Protein AF-A0A3B3ZER6-F1 (afdb_monomer_lite)

Structure (mmCIF, N/CA/C/O backbone):
data_AF-A0A3B3ZER6-F1
#
_entry.id   AF-A0A3B3ZER6-F1
#
loop_
_atom_site.group_PDB
_atom_site.id
_atom_site.type_symbol
_atom_site.label_atom_id
_atom_site.label_alt_id
_atom_site.label_comp_id
_atom_site.label_asym_id
_atom_site.label_entity_id
_atom_site.label_seq_id
_atom_site.pdbx_PDB_ins_code
_atom_site.Cartn_x
_atom_site.Cartn_y
_atom_site.Cartn_z
_atom_site.occupancy
_atom_site.B_iso_or_equiv
_atom_site.auth_seq_id
_atom_site.auth_comp_id
_atom_site.auth_asym_id
_atom_site.auth_atom_id
_atom_site.pdbx_PDB_model_num
ATOM 1 N N . GLN A 1 1 ? 27.407 12.915 -91.727 1.00 39.53 1 GLN A N 1
ATOM 2 C CA . GLN A 1 1 ? 28.425 13.480 -92.640 1.00 39.53 1 GLN A CA 1
ATOM 3 C C . GLN A 1 1 ? 29.140 14.623 -91.930 1.00 39.53 1 GLN A C 1
ATOM 5 O O . GLN A 1 1 ? 28.458 15.569 -91.560 1.00 39.53 1 GLN A O 1
ATOM 10 N N . PRO A 1 2 ? 30.466 14.569 -91.744 1.00 42.47 2 PRO A N 1
ATOM 11 C CA . PRO A 1 2 ? 31.312 15.754 -91.638 1.00 42.47 2 PRO A CA 1
ATOM 12 C C . PRO A 1 2 ? 31.935 16.088 -93.016 1.00 42.47 2 PRO A C 1
ATOM 14 O O . PRO A 1 2 ? 31.988 15.215 -93.889 1.00 42.47 2 PRO A O 1
ATOM 17 N N . PRO A 1 3 ? 32.353 17.342 -93.269 1.00 43.47 3 PRO A N 1
ATOM 18 C CA . PRO A 1 3 ? 32.545 17.857 -94.623 1.00 43.47 3 PRO A CA 1
ATOM 19 C C . PRO A 1 3 ? 33.842 17.370 -95.289 1.00 43.47 3 PRO A C 1
ATOM 21 O O . PRO A 1 3 ? 34.901 17.286 -94.668 1.00 43.47 3 PRO A O 1
ATOM 24 N N . LYS A 1 4 ? 33.746 17.109 -96.601 1.00 49.53 4 LYS A N 1
ATOM 25 C CA . LYS A 1 4 ? 34.863 16.842 -97.520 1.00 49.53 4 LYS A CA 1
ATOM 26 C C . LYS A 1 4 ? 35.770 18.077 -97.613 1.00 49.53 4 LYS A C 1
ATOM 28 O O . LYS A 1 4 ? 35.320 19.130 -98.060 1.00 49.53 4 LYS A O 1
ATOM 33 N N . LYS A 1 5 ? 37.052 17.948 -97.255 1.00 43.97 5 LYS A N 1
ATOM 34 C CA . LYS A 1 5 ? 38.079 18.956 -97.570 1.00 43.97 5 LYS A CA 1
ATOM 35 C C . LYS A 1 5 ? 38.690 18.657 -98.937 1.00 43.97 5 LYS A C 1
ATOM 37 O O . LYS A 1 5 ? 39.229 17.577 -99.160 1.00 43.97 5 LYS A O 1
ATOM 42 N N . GLY A 1 6 ? 38.547 19.625 -99.840 1.00 41.62 6 GLY A N 1
ATOM 43 C CA . GLY A 1 6 ? 39.027 19.582 -101.214 1.00 41.62 6 GLY A CA 1
ATOM 44 C C . GLY A 1 6 ? 40.544 19.453 -101.328 1.00 41.62 6 GLY A C 1
ATOM 45 O O . GLY A 1 6 ? 41.311 19.961 -100.509 1.00 41.62 6 GLY A O 1
ATOM 46 N N . SER A 1 7 ? 40.958 18.772 -102.391 1.00 46.59 7 SER A N 1
ATOM 47 C CA . SER A 1 7 ? 42.336 18.659 -102.842 1.00 46.59 7 SER A CA 1
ATOM 48 C C . SER A 1 7 ? 42.832 20.002 -103.380 1.00 46.59 7 SER A C 1
ATOM 50 O O . SER A 1 7 ? 42.561 20.370 -104.521 1.00 46.59 7 SER A O 1
ATOM 52 N N . SER A 1 8 ? 43.600 20.723 -102.574 1.00 43.22 8 SER A N 1
ATOM 53 C CA . SER A 1 8 ? 44.428 21.836 -103.037 1.00 43.22 8 SER A CA 1
ATOM 54 C C . SER A 1 8 ? 45.891 21.386 -103.062 1.00 43.22 8 SER A C 1
ATOM 56 O O . SER A 1 8 ? 46.530 21.309 -102.011 1.00 43.22 8 SER A O 1
ATOM 58 N N . LYS A 1 9 ? 46.414 21.079 -104.260 1.00 50.94 9 LYS A N 1
ATOM 59 C CA . LYS A 1 9 ? 47.858 20.974 -104.530 1.00 50.94 9 LYS A CA 1
ATOM 60 C C . LYS A 1 9 ? 48.497 22.324 -104.186 1.00 50.94 9 LYS A C 1
ATOM 62 O O . LYS A 1 9 ? 48.235 23.313 -104.865 1.00 50.94 9 LYS A O 1
ATOM 67 N N . LYS A 1 10 ? 49.297 22.371 -103.119 1.00 43.44 10 LYS A N 1
ATOM 68 C CA . LYS A 1 10 ? 50.190 23.500 -102.821 1.00 43.44 10 LYS A CA 1
ATOM 69 C C . LYS A 1 10 ? 51.561 23.241 -103.462 1.00 43.44 10 LYS A C 1
ATOM 71 O O . LYS A 1 10 ? 51.980 22.085 -103.488 1.00 43.44 10 LYS A O 1
ATOM 76 N N . PRO A 1 11 ? 52.230 24.287 -103.980 1.00 43.94 11 PRO A N 1
ATOM 77 C CA . PRO A 1 11 ? 53.526 24.174 -104.638 1.00 43.94 11 PRO A CA 1
ATOM 78 C C . PRO A 1 11 ? 54.578 23.676 -103.646 1.00 43.94 11 PRO A C 1
ATOM 80 O O . PRO A 1 11 ? 54.491 23.960 -102.448 1.00 43.94 11 PRO A O 1
ATOM 83 N N . GLU A 1 12 ? 55.552 22.927 -104.154 1.00 47.47 12 GLU A N 1
ATOM 84 C CA . GLU A 1 12 ? 56.709 22.436 -103.414 1.00 47.47 12 GLU A CA 1
ATOM 85 C C . GLU A 1 12 ? 57.483 23.636 -102.848 1.00 47.47 12 GLU A C 1
ATOM 87 O O . GLU A 1 12 ? 58.257 24.299 -103.534 1.00 47.47 12 GLU A O 1
ATOM 92 N N . LYS A 1 13 ? 57.194 23.990 -101.590 1.00 49.94 13 LYS A N 1
ATOM 93 C CA . LYS A 1 13 ? 57.990 24.961 -100.845 1.00 49.94 13 LYS A CA 1
ATOM 94 C C . LYS A 1 13 ? 59.350 24.319 -100.621 1.00 49.94 13 LYS A C 1
ATOM 96 O O . LYS A 1 13 ? 59.435 23.334 -99.888 1.00 49.94 13 LYS A O 1
ATOM 101 N N . SER A 1 14 ? 60.382 24.894 -101.236 1.00 49.09 14 SER A N 1
ATOM 102 C CA . SER A 1 14 ? 61.787 24.643 -100.922 1.00 49.09 14 SER A CA 1
ATOM 103 C C . SER A 1 14 ? 61.942 24.537 -99.405 1.00 49.09 14 SER A C 1
ATOM 105 O O . SER A 1 14 ? 61.705 25.513 -98.685 1.00 49.09 14 SER A O 1
ATOM 107 N N . ARG A 1 15 ? 62.247 23.332 -98.914 1.00 50.97 15 ARG A N 1
ATOM 108 C CA . ARG A 1 15 ? 62.515 23.081 -97.496 1.00 50.97 15 ARG A CA 1
ATOM 109 C C . ARG A 1 15 ? 63.611 24.056 -97.070 1.00 50.97 15 ARG A C 1
ATOM 111 O O . ARG A 1 15 ? 64.713 23.997 -97.606 1.00 50.97 15 ARG A O 1
ATOM 118 N N . THR A 1 16 ? 63.307 24.950 -96.134 1.00 53.94 16 THR A N 1
ATOM 119 C CA . THR A 1 16 ? 64.342 25.705 -95.424 1.00 53.94 16 THR A CA 1
ATOM 120 C C . THR A 1 16 ? 65.352 24.699 -94.865 1.00 53.94 16 THR A C 1
ATOM 122 O O . THR A 1 16 ? 64.907 23.683 -94.312 1.00 53.94 16 THR A O 1
ATOM 125 N N . PRO A 1 17 ? 66.669 24.921 -95.028 1.00 56.75 17 PRO A N 1
ATOM 126 C CA . PRO A 1 17 ? 67.677 24.006 -94.511 1.00 56.75 17 PRO A CA 1
ATOM 127 C C . PRO A 1 17 ? 67.419 23.759 -93.026 1.00 56.75 17 PRO A C 1
ATOM 129 O O . PRO A 1 17 ? 67.220 24.701 -92.261 1.00 56.75 17 PRO A O 1
ATOM 132 N N . ILE A 1 18 ? 67.349 22.489 -92.626 1.00 65.38 18 ILE A N 1
ATOM 133 C CA . ILE A 1 18 ? 67.246 22.129 -91.211 1.00 65.38 18 ILE A CA 1
ATOM 134 C C . ILE A 1 18 ? 68.609 22.462 -90.608 1.00 65.38 18 ILE A C 1
ATOM 136 O O . ILE A 1 18 ? 69.567 21.733 -90.864 1.00 65.38 18 ILE A O 1
ATOM 140 N N . LEU A 1 19 ? 68.691 23.581 -89.886 1.00 60.81 19 LEU A N 1
ATOM 141 C CA . LEU A 1 19 ? 69.871 23.940 -89.110 1.00 60.81 19 LEU A CA 1
ATOM 142 C C . LEU A 1 19 ? 69.979 22.995 -87.916 1.00 60.81 19 LEU A C 1
ATOM 144 O O . LEU A 1 19 ? 69.016 22.812 -87.170 1.00 60.81 19 LEU A O 1
ATOM 148 N N . ILE A 1 20 ? 71.160 22.420 -87.746 1.00 62.19 20 ILE A N 1
ATOM 149 C CA . ILE A 1 20 ? 71.527 21.572 -86.617 1.00 62.19 20 ILE A CA 1
ATOM 150 C C . ILE A 1 20 ? 72.662 22.305 -85.897 1.00 62.19 20 ILE A C 1
ATOM 152 O O . ILE A 1 20 ? 73.698 22.552 -86.507 1.00 62.19 20 ILE A O 1
ATOM 156 N N . ASP A 1 21 ? 72.438 22.737 -84.650 1.00 63.06 21 ASP A N 1
ATOM 157 C CA . ASP A 1 21 ? 73.388 23.550 -83.860 1.00 63.06 21 ASP A CA 1
ATOM 158 C C . ASP A 1 21 ? 73.970 24.774 -84.616 1.00 63.06 21 ASP A C 1
ATOM 160 O O . ASP A 1 21 ? 75.105 25.183 -84.393 1.00 63.06 21 ASP A O 1
ATOM 164 N N . GLY A 1 22 ? 73.197 25.393 -85.519 1.00 66.19 22 GLY A N 1
ATOM 165 C CA . GLY A 1 22 ? 73.624 26.596 -86.249 1.00 66.19 22 GLY A CA 1
ATOM 166 C C . GLY A 1 22 ? 74.278 26.360 -87.619 1.00 66.19 22 GLY A C 1
ATOM 167 O O . GLY A 1 22 ? 74.470 27.333 -88.344 1.00 66.19 22 GLY A O 1
ATOM 168 N N . LEU A 1 23 ? 74.567 25.108 -88.001 1.00 63.94 23 LEU A N 1
ATOM 169 C CA . LEU A 1 23 ? 75.200 24.737 -89.278 1.00 63.94 23 LEU A CA 1
ATOM 170 C C . LEU A 1 23 ? 74.235 24.001 -90.216 1.00 63.94 23 LEU A C 1
ATOM 172 O O . LEU A 1 23 ? 73.276 23.347 -89.781 1.00 63.94 23 LEU A O 1
ATOM 176 N N . THR A 1 24 ? 74.483 24.102 -91.525 1.00 64.50 24 THR A N 1
ATOM 177 C CA . THR A 1 24 ? 73.763 23.311 -92.532 1.00 64.50 24 THR A CA 1
ATOM 178 C C . THR A 1 24 ? 74.318 21.884 -92.608 1.00 64.50 24 THR A C 1
ATOM 180 O O . THR A 1 24 ? 75.453 21.608 -92.225 1.00 64.50 24 THR A O 1
ATOM 183 N N . LYS A 1 25 ? 73.510 20.936 -93.103 1.00 62.56 25 LYS A N 1
ATOM 184 C CA . LYS A 1 25 ? 73.888 19.509 -93.183 1.00 62.56 25 LYS A CA 1
ATOM 185 C C . LYS A 1 25 ? 75.144 19.242 -94.017 1.00 62.56 25 LYS A C 1
ATOM 187 O O . LYS A 1 25 ? 75.789 18.227 -93.791 1.00 62.56 25 LYS A O 1
ATOM 192 N N . ASP A 1 26 ? 75.457 20.141 -94.945 1.00 62.78 26 ASP A N 1
ATOM 193 C CA . ASP A 1 26 ? 76.593 20.026 -95.859 1.00 62.78 26 ASP A CA 1
ATOM 194 C C . ASP A 1 26 ? 77.885 20.642 -95.274 1.00 62.78 26 ASP A C 1
ATOM 196 O O . ASP A 1 26 ? 78.968 20.399 -95.799 1.00 62.78 26 ASP A O 1
ATOM 200 N N . GLU A 1 27 ? 77.790 21.410 -94.176 1.00 65.75 27 GLU A N 1
ATOM 201 C CA . GLU A 1 27 ? 78.923 22.073 -93.501 1.00 65.75 27 GLU A CA 1
ATOM 202 C C . GLU A 1 27 ? 79.478 21.276 -92.311 1.00 65.75 27 GLU A C 1
ATOM 204 O O . GLU A 1 27 ? 80.607 21.515 -91.881 1.00 65.75 27 GLU A O 1
ATOM 209 N N . MET A 1 28 ? 78.707 20.331 -91.763 1.00 64.94 28 MET A N 1
ATOM 210 C CA . MET A 1 28 ? 79.161 19.491 -90.654 1.00 64.94 28 MET A CA 1
ATOM 211 C C . MET A 1 28 ? 79.983 18.297 -91.144 1.00 64.94 28 MET A C 1
ATOM 213 O O . MET A 1 28 ? 79.598 17.586 -92.073 1.00 64.94 28 MET A O 1
ATOM 217 N N . SER A 1 29 ? 81.097 18.029 -90.458 1.00 78.62 29 SER A N 1
ATOM 218 C CA . SER A 1 29 ? 81.872 16.797 -90.633 1.00 78.62 29 SER A CA 1
ATOM 219 C C . SER A 1 29 ? 81.008 15.564 -90.327 1.00 78.62 29 SER A C 1
ATOM 221 O O . SER A 1 29 ? 80.098 15.609 -89.495 1.00 78.62 29 SER A O 1
ATOM 223 N N . LYS A 1 30 ? 81.322 14.431 -90.969 1.00 81.12 30 LYS A N 1
ATOM 224 C CA . LYS A 1 30 ? 80.676 13.134 -90.711 1.00 81.12 30 LYS A CA 1
ATOM 225 C C . LYS A 1 30 ? 80.658 12.782 -89.215 1.00 81.12 30 LYS A C 1
ATOM 227 O O . LYS A 1 30 ? 79.635 12.323 -88.724 1.00 81.12 30 LYS A O 1
ATOM 232 N N . GLU A 1 31 ? 81.751 13.050 -88.507 1.00 82.62 31 GLU A N 1
ATOM 233 C CA . GLU A 1 31 ? 81.893 12.789 -87.068 1.00 82.62 31 GLU A CA 1
ATOM 234 C C . GLU A 1 31 ? 80.971 13.698 -86.235 1.00 82.62 31 GLU A C 1
ATOM 236 O O . GLU A 1 31 ? 80.260 13.229 -85.354 1.00 82.62 31 GLU A O 1
ATOM 241 N N . GLN A 1 32 ? 80.859 14.982 -86.597 1.00 83.25 32 GLN A N 1
ATOM 242 C CA . GLN A 1 32 ? 79.953 15.929 -85.927 1.00 83.25 32 GLN A CA 1
ATOM 243 C C . GLN A 1 32 ? 78.473 15.570 -86.136 1.00 83.25 32 GLN A C 1
ATOM 245 O O . GLN A 1 32 ? 77.647 15.741 -85.235 1.00 83.25 32 GLN A O 1
ATOM 250 N N . LEU A 1 33 ? 78.129 15.060 -87.323 1.00 82.75 33 LEU A N 1
ATOM 251 C CA . LEU A 1 33 ? 76.797 14.531 -87.620 1.00 82.75 33 LEU A CA 1
ATOM 252 C C . LEU A 1 33 ? 76.500 13.260 -86.814 1.00 82.75 33 LEU A C 1
ATOM 254 O O . LEU A 1 33 ? 75.391 13.124 -86.299 1.00 82.75 33 LEU A O 1
ATOM 258 N N . GLU A 1 34 ? 77.466 12.346 -86.694 1.00 85.81 34 GLU A N 1
ATOM 259 C CA . GLU A 1 34 ? 77.348 11.125 -85.887 1.00 85.81 34 GLU A CA 1
ATOM 260 C C . GLU A 1 34 ? 77.148 11.451 -84.399 1.00 85.81 34 GLU A C 1
ATOM 262 O O . GLU A 1 34 ? 76.209 10.932 -83.791 1.00 85.81 34 GLU A O 1
ATOM 267 N N . ASP A 1 35 ? 77.915 12.394 -83.847 1.00 86.94 35 ASP A N 1
ATOM 268 C CA . ASP A 1 35 ? 77.764 12.870 -82.467 1.00 86.94 35 ASP A CA 1
ATOM 269 C C . ASP A 1 35 ? 76.413 13.548 -82.220 1.00 86.94 35 ASP A C 1
ATOM 271 O O . ASP A 1 35 ? 75.782 13.353 -81.178 1.00 86.94 35 ASP A O 1
ATOM 275 N N . HIS A 1 36 ? 75.921 14.347 -83.170 1.00 85.75 36 HIS A N 1
ATOM 276 C CA . HIS A 1 36 ? 74.595 14.952 -83.051 1.00 85.75 36 HIS A CA 1
ATOM 277 C C . HIS A 1 36 ? 73.478 13.898 -83.111 1.00 85.75 36 HIS A C 1
ATOM 279 O O . HIS A 1 36 ? 72.523 13.961 -82.335 1.00 85.75 36 HIS A O 1
ATOM 285 N N . ILE A 1 37 ? 73.604 12.896 -83.989 1.00 87.62 37 ILE A N 1
ATOM 286 C CA . ILE A 1 37 ? 72.678 11.757 -84.040 1.00 87.62 37 ILE A CA 1
ATOM 287 C C . ILE A 1 37 ? 72.703 10.990 -82.715 1.00 87.62 37 ILE A C 1
ATOM 289 O O . ILE A 1 37 ? 71.643 10.593 -82.230 1.00 87.62 37 ILE A O 1
ATOM 293 N N . MET A 1 38 ? 73.883 10.794 -82.126 1.00 90.94 38 MET A N 1
ATOM 294 C CA . MET A 1 38 ? 74.037 10.143 -80.828 1.00 90.94 38 MET A CA 1
ATOM 295 C C . MET A 1 38 ? 73.346 10.947 -79.717 1.00 90.94 38 MET A C 1
ATOM 297 O O . MET A 1 38 ? 72.472 10.398 -79.050 1.00 90.94 38 MET A O 1
ATOM 301 N N . ARG A 1 39 ? 73.608 12.259 -79.606 1.00 90.12 39 ARG A N 1
ATOM 302 C CA . ARG A 1 39 ? 72.932 13.152 -78.641 1.00 90.12 39 ARG A CA 1
ATOM 303 C C . ARG A 1 39 ? 71.408 13.119 -78.772 1.00 90.12 39 ARG A C 1
ATOM 305 O O . ARG A 1 39 ? 70.711 13.023 -77.769 1.00 90.12 39 ARG A O 1
ATOM 312 N N . LEU A 1 40 ? 70.876 13.165 -79.997 1.00 90.75 40 LEU A N 1
ATOM 313 C CA . LEU A 1 40 ? 69.427 13.101 -80.229 1.00 90.75 40 LEU A CA 1
ATOM 314 C C . LEU A 1 40 ? 68.815 11.751 -79.841 1.00 90.75 40 LEU A C 1
ATOM 316 O O . LEU A 1 40 ? 67.665 11.710 -79.409 1.00 90.75 40 LEU A O 1
ATOM 320 N N . ARG A 1 41 ? 69.546 10.646 -80.022 1.00 93.81 41 ARG A N 1
ATOM 321 C CA . ARG A 1 41 ? 69.085 9.316 -79.596 1.00 93.81 41 ARG A CA 1
ATOM 322 C C . ARG A 1 41 ? 69.048 9.213 -78.080 1.00 93.81 41 ARG A C 1
ATOM 324 O O . ARG A 1 41 ? 68.037 8.778 -77.548 1.00 93.81 41 ARG A O 1
ATOM 331 N N . GLU A 1 42 ? 70.106 9.666 -77.415 1.00 94.00 42 GLU A N 1
ATOM 332 C CA . GLU A 1 42 ? 70.153 9.720 -75.955 1.00 94.00 42 GLU A CA 1
ATOM 333 C C . GLU A 1 42 ? 69.035 10.595 -75.386 1.00 94.00 42 GLU A C 1
ATOM 335 O O . GLU A 1 42 ? 68.378 10.194 -74.433 1.00 94.00 42 GLU A O 1
ATOM 340 N N . GLU A 1 43 ? 68.773 11.760 -75.986 1.00 93.25 43 GLU A N 1
ATOM 341 C CA . GLU A 1 43 ? 67.677 12.633 -75.560 1.00 93.25 43 GLU A CA 1
ATOM 342 C C . GLU A 1 43 ? 66.309 11.980 -75.786 1.00 93.25 43 GLU A C 1
ATOM 344 O O . GLU A 1 43 ? 65.445 12.022 -74.918 1.00 93.25 43 GLU A O 1
ATOM 349 N N . LEU A 1 44 ? 66.114 11.313 -76.928 1.00 95.00 44 LEU A N 1
ATOM 350 C CA . LEU A 1 44 ? 64.881 10.578 -77.201 1.00 95.00 44 LEU A CA 1
ATOM 351 C C . LEU A 1 44 ? 64.654 9.443 -76.194 1.00 95.00 44 LEU A C 1
ATOM 353 O O . LEU A 1 44 ? 63.512 9.205 -75.800 1.00 95.00 44 LEU A O 1
ATOM 357 N N . ASP A 1 45 ? 65.708 8.725 -75.817 1.00 95.50 45 ASP A N 1
ATOM 358 C CA . ASP A 1 45 ? 65.615 7.637 -74.848 1.00 95.50 45 ASP A CA 1
ATOM 359 C C . ASP A 1 45 ? 65.390 8.175 -73.425 1.00 95.50 45 ASP A C 1
ATOM 361 O O . ASP A 1 45 ? 64.497 7.669 -72.745 1.00 95.50 45 ASP A O 1
ATOM 365 N N . ARG A 1 46 ? 66.041 9.281 -73.028 1.00 96.06 46 ARG A N 1
ATOM 366 C CA . ARG A 1 46 ? 65.731 10.005 -71.778 1.00 96.06 46 ARG A CA 1
ATOM 367 C C . ARG A 1 46 ? 64.266 10.440 -71.715 1.00 96.06 46 ARG A C 1
ATOM 369 O O . ARG A 1 46 ? 63.560 10.104 -70.771 1.00 96.06 46 ARG A O 1
ATOM 376 N N . GLU A 1 47 ? 63.760 11.090 -72.758 1.00 95.75 47 GLU A N 1
ATOM 377 C CA . GLU A 1 47 ? 62.358 11.528 -72.842 1.00 95.75 47 GLU A CA 1
ATOM 378 C C . GLU A 1 47 ? 61.362 10.352 -72.803 1.00 95.75 47 GLU A C 1
ATOM 380 O O . GLU A 1 47 ? 60.232 10.469 -72.314 1.00 95.75 47 GLU A O 1
ATOM 385 N N . ARG A 1 48 ? 61.749 9.182 -73.330 1.00 95.75 48 ARG A N 1
ATOM 386 C CA . ARG A 1 48 ? 60.944 7.954 -73.225 1.00 95.75 48 ARG A CA 1
ATOM 387 C C . ARG A 1 48 ? 60.920 7.415 -71.800 1.00 95.75 48 ARG A C 1
ATOM 389 O O . ARG A 1 48 ? 59.845 7.019 -71.346 1.00 95.75 48 ARG A O 1
ATOM 396 N N . GLU A 1 49 ? 62.063 7.397 -71.123 1.00 95.75 49 GLU A N 1
ATOM 397 C CA . GLU A 1 49 ? 62.180 6.993 -69.719 1.00 95.75 49 GLU A CA 1
ATOM 398 C C . GLU A 1 49 ? 61.382 7.931 -68.811 1.00 95.75 49 GLU A C 1
ATOM 400 O O . GLU A 1 49 ? 60.574 7.460 -68.013 1.00 95.75 49 GLU A O 1
ATOM 405 N N . GLU A 1 50 ? 61.503 9.246 -69.001 1.00 96.06 50 GLU A N 1
ATOM 406 C CA . GLU A 1 50 ? 60.736 10.244 -68.252 1.00 96.06 50 GLU A CA 1
ATOM 407 C C . GLU A 1 50 ? 59.232 10.084 -68.477 1.00 96.06 50 GLU A C 1
ATOM 409 O O . GLU A 1 50 ? 58.455 10.020 -67.522 1.00 96.06 50 GLU A O 1
ATOM 414 N N . ARG A 1 51 ? 58.791 9.924 -69.732 1.00 96.44 51 ARG A N 1
ATOM 415 C CA . ARG A 1 51 ? 57.379 9.646 -70.033 1.00 96.44 51 ARG A CA 1
ATOM 416 C C . ARG A 1 51 ? 56.892 8.377 -69.337 1.00 96.44 51 ARG A C 1
ATOM 418 O O . ARG A 1 51 ? 55.775 8.371 -68.822 1.00 96.44 51 ARG A O 1
ATOM 425 N N . ASN A 1 52 ? 57.685 7.305 -69.353 1.00 97.38 52 ASN A N 1
ATOM 426 C CA . ASN A 1 52 ? 57.340 6.053 -68.682 1.00 97.38 52 ASN A CA 1
ATOM 427 C C . ASN A 1 52 ? 57.233 6.250 -67.162 1.00 97.38 52 ASN A C 1
ATOM 429 O O . ASN A 1 52 ? 56.249 5.826 -66.557 1.00 97.38 52 ASN A O 1
ATOM 433 N N . TYR A 1 53 ? 58.183 6.972 -66.572 1.00 97.69 53 TYR A N 1
ATOM 434 C CA . TYR A 1 53 ? 58.186 7.312 -65.156 1.00 97.69 53 TYR A CA 1
ATOM 435 C C . TYR A 1 53 ? 56.933 8.102 -64.753 1.00 97.69 53 TYR A C 1
ATOM 437 O O . TYR A 1 53 ? 56.205 7.693 -63.846 1.00 97.69 53 TYR A O 1
ATOM 445 N N . PHE A 1 54 ? 56.610 9.185 -65.468 1.00 97.38 54 PHE A N 1
ATOM 446 C CA . PHE A 1 54 ? 55.409 9.978 -65.187 1.00 97.38 54 PHE A CA 1
ATOM 447 C C . PHE A 1 54 ? 54.118 9.186 -65.401 1.00 97.38 54 PHE A C 1
ATOM 449 O O . PHE A 1 54 ? 53.138 9.399 -64.689 1.00 97.38 54 PHE A O 1
ATOM 456 N N . GLN A 1 55 ? 54.109 8.257 -66.356 1.00 97.56 55 GLN A N 1
ATOM 457 C CA . GLN A 1 55 ? 52.986 7.360 -66.599 1.00 97.56 55 GLN A CA 1
ATOM 458 C C . GLN A 1 55 ? 52.748 6.425 -65.398 1.00 97.56 55 GLN A C 1
ATOM 460 O O . GLN A 1 55 ? 51.614 6.327 -64.929 1.00 97.56 55 GLN A O 1
ATOM 465 N N . LEU A 1 56 ? 53.804 5.819 -64.844 1.00 97.69 56 LEU A N 1
ATOM 466 C CA . LEU A 1 56 ? 53.717 4.978 -63.644 1.00 97.69 56 LEU A CA 1
ATOM 467 C C . LEU A 1 56 ? 53.290 5.770 -62.402 1.00 97.69 56 LEU A C 1
ATOM 469 O O . LEU A 1 56 ? 52.424 5.315 -61.655 1.00 97.69 56 LEU A O 1
ATOM 473 N N . GLU A 1 57 ? 53.849 6.963 -62.188 1.00 97.88 57 GLU A N 1
ATOM 474 C CA . GLU A 1 57 ? 53.456 7.810 -61.056 1.00 97.88 57 GLU A CA 1
ATOM 475 C C . GLU A 1 57 ? 52.001 8.282 -61.181 1.00 97.88 57 GLU A C 1
ATOM 477 O O . GLU A 1 57 ? 51.262 8.270 -60.195 1.00 97.88 57 GLU A O 1
ATOM 482 N N . ARG A 1 58 ? 51.533 8.606 -62.393 1.00 97.56 58 ARG A N 1
ATOM 483 C CA . ARG A 1 58 ? 50.121 8.933 -62.631 1.00 97.56 58 ARG A CA 1
ATOM 484 C C . ARG A 1 58 ? 49.207 7.757 -62.288 1.00 97.56 58 ARG A C 1
ATOM 486 O O . ARG A 1 58 ? 48.214 7.943 -61.587 1.00 97.56 58 ARG A O 1
ATOM 493 N N . ASP A 1 59 ? 49.533 6.555 -62.757 1.00 98.19 59 ASP A N 1
ATOM 494 C CA . ASP A 1 59 ? 48.716 5.362 -62.505 1.00 98.19 59 ASP A CA 1
ATOM 495 C C . ASP A 1 59 ? 48.711 4.989 -61.012 1.00 98.19 59 ASP A C 1
ATOM 497 O O . ASP A 1 59 ? 47.675 4.612 -60.464 1.00 98.19 59 ASP A O 1
ATOM 501 N N . LYS A 1 60 ? 49.832 5.194 -60.313 1.00 98.19 60 LYS A N 1
ATOM 502 C CA . LYS A 1 60 ? 49.936 5.044 -58.856 1.00 98.19 60 LYS A CA 1
ATOM 503 C C . LYS A 1 60 ? 49.053 6.045 -58.108 1.00 98.19 60 LYS A C 1
ATOM 505 O O . LYS A 1 60 ? 48.341 5.651 -57.186 1.00 98.19 60 LYS A O 1
ATOM 510 N N . VAL A 1 61 ? 49.057 7.318 -58.509 1.00 98.19 61 VAL A N 1
ATOM 511 C CA . VAL A 1 61 ? 48.170 8.342 -57.931 1.00 98.19 61 VAL A CA 1
ATOM 512 C C . VAL A 1 61 ? 46.701 7.989 -58.168 1.00 98.19 61 VAL A C 1
ATOM 514 O O . VAL A 1 61 ? 45.906 8.083 -57.233 1.00 98.19 61 VAL A O 1
ATOM 517 N N . HIS A 1 62 ? 46.338 7.523 -59.366 1.00 98.31 62 HIS A N 1
ATOM 518 C CA . HIS A 1 62 ? 44.975 7.066 -59.647 1.00 98.31 62 HIS A CA 1
ATOM 519 C C . HIS A 1 62 ? 44.575 5.865 -58.788 1.00 98.31 62 HIS A C 1
ATOM 521 O O . HIS A 1 62 ? 43.513 5.901 -58.176 1.00 98.31 62 HIS A O 1
ATOM 527 N N . ALA A 1 63 ? 45.442 4.859 -58.644 1.00 98.31 63 ALA A N 1
ATOM 528 C CA . ALA A 1 63 ? 45.169 3.711 -57.783 1.00 98.31 63 ALA A CA 1
ATOM 529 C C . ALA A 1 63 ? 44.962 4.126 -56.315 1.00 98.31 63 ALA A C 1
ATOM 531 O O . ALA A 1 63 ? 44.032 3.654 -55.658 1.00 98.31 63 ALA A O 1
ATOM 532 N N . PHE A 1 64 ? 45.790 5.039 -55.792 1.00 98.44 64 PHE A N 1
ATOM 533 C CA . PHE A 1 64 ? 45.590 5.583 -54.447 1.00 98.44 64 PHE A CA 1
ATOM 534 C C . PHE A 1 64 ? 44.278 6.352 -54.322 1.00 98.44 64 PHE A C 1
ATOM 536 O O . PHE A 1 64 ? 43.586 6.206 -53.310 1.00 98.44 64 PHE A O 1
ATOM 543 N N . TRP A 1 65 ? 43.930 7.150 -55.331 1.00 98.44 65 TRP A N 1
ATOM 544 C CA . TRP A 1 65 ? 42.674 7.887 -55.361 1.00 98.44 65 TRP A CA 1
ATOM 545 C C . TRP A 1 65 ? 41.471 6.938 -55.366 1.00 98.44 65 TRP A C 1
ATOM 547 O O . TRP A 1 65 ? 40.618 7.073 -54.495 1.00 98.44 65 TRP A O 1
ATOM 557 N N . ASP A 1 66 ? 41.453 5.919 -56.230 1.00 98.50 66 ASP A N 1
ATOM 558 C CA . ASP A 1 66 ? 40.379 4.919 -56.307 1.00 98.50 66 AS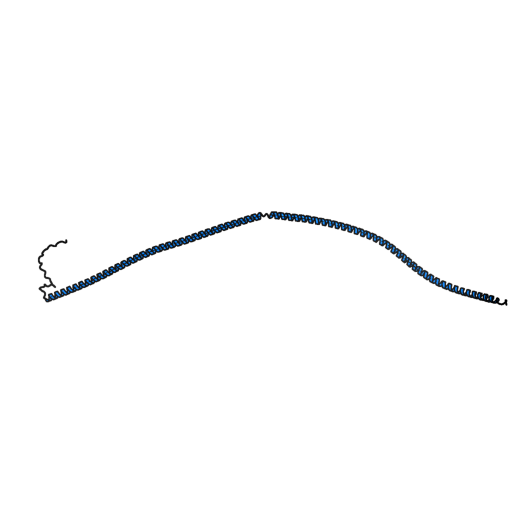P A CA 1
ATOM 559 C C . ASP A 1 66 ? 40.204 4.167 -54.978 1.00 98.50 66 ASP A C 1
ATOM 561 O O . ASP A 1 66 ? 39.089 3.980 -54.483 1.00 98.50 66 ASP A O 1
ATOM 565 N N . ILE A 1 67 ? 41.315 3.751 -54.355 1.00 98.44 67 ILE A N 1
ATOM 566 C CA . ILE A 1 67 ? 41.291 3.080 -53.048 1.00 98.44 67 ILE A CA 1
ATOM 567 C C . ILE A 1 67 ? 40.725 4.011 -51.975 1.00 98.44 67 ILE A C 1
ATOM 569 O O . ILE A 1 67 ? 39.930 3.571 -51.142 1.00 98.44 67 ILE A O 1
ATOM 573 N N . THR A 1 68 ? 41.146 5.274 -51.967 1.00 98.25 68 THR A N 1
ATOM 574 C CA . THR A 1 68 ? 40.735 6.245 -50.947 1.00 98.25 68 THR A CA 1
ATOM 575 C C . THR A 1 68 ? 39.276 6.650 -51.124 1.00 98.25 68 THR A C 1
ATOM 577 O O . THR A 1 68 ? 38.545 6.693 -50.140 1.00 98.25 68 THR A O 1
ATOM 580 N N . ASP A 1 69 ? 38.820 6.867 -52.358 1.00 98.56 69 ASP A N 1
ATOM 581 C CA . ASP A 1 69 ? 37.422 7.160 -52.683 1.00 98.56 69 ASP A CA 1
ATOM 582 C C . ASP A 1 69 ? 36.502 6.002 -52.280 1.00 98.56 69 ASP A C 1
ATOM 584 O O . ASP A 1 69 ? 35.486 6.210 -51.615 1.00 98.56 69 ASP A O 1
ATOM 588 N N . ARG A 1 70 ? 36.892 4.758 -52.588 1.00 98.56 70 ARG A N 1
ATOM 589 C CA . ARG A 1 70 ? 36.135 3.578 -52.158 1.00 98.56 70 ARG A CA 1
ATOM 590 C C . ARG A 1 70 ? 36.073 3.469 -50.632 1.00 98.56 70 ARG A C 1
ATOM 592 O O . ARG A 1 70 ? 34.982 3.296 -50.097 1.00 98.56 70 ARG A O 1
ATOM 599 N N . LYS A 1 71 ? 37.199 3.629 -49.927 1.00 98.31 71 LYS A N 1
ATOM 600 C CA . LYS A 1 71 ? 37.224 3.617 -48.451 1.00 98.31 71 LYS A CA 1
ATOM 601 C C . LYS A 1 71 ? 36.369 4.731 -47.848 1.00 98.31 71 LYS A C 1
ATOM 603 O O . LYS A 1 71 ? 35.685 4.511 -46.856 1.00 98.31 71 LYS A O 1
ATOM 608 N N . LEU A 1 72 ? 36.383 5.918 -48.452 1.00 98.38 72 LEU A N 1
ATOM 609 C CA . LEU A 1 72 ? 35.547 7.035 -48.025 1.00 98.38 72 LEU A CA 1
ATOM 610 C C . LEU A 1 72 ? 34.059 6.714 -48.213 1.00 98.38 72 LEU A C 1
ATOM 612 O O . LEU A 1 72 ? 33.247 7.021 -47.343 1.00 98.38 72 LEU A O 1
ATOM 616 N N . LYS A 1 73 ? 33.683 6.083 -49.330 1.00 98.44 73 LYS A N 1
ATOM 617 C CA . LYS A 1 73 ? 32.305 5.632 -49.576 1.00 98.44 73 LYS A CA 1
ATOM 618 C C . LYS A 1 73 ? 31.869 4.543 -48.594 1.00 98.44 73 LYS A C 1
ATOM 620 O O . LYS A 1 73 ? 30.752 4.629 -48.094 1.00 98.44 73 LYS A O 1
ATOM 625 N N . GLU A 1 74 ? 32.736 3.575 -48.302 1.00 98.44 74 GLU A N 1
ATOM 626 C CA . GLU A 1 74 ? 32.504 2.521 -47.302 1.00 98.44 74 GLU A CA 1
ATOM 627 C C . GLU A 1 74 ? 32.269 3.134 -45.911 1.00 98.44 74 GLU A C 1
ATOM 629 O O . GLU A 1 74 ? 31.201 2.938 -45.337 1.00 98.44 74 GLU A O 1
ATOM 634 N N . ALA A 1 75 ? 33.181 3.988 -45.432 1.00 98.38 75 ALA A N 1
ATOM 635 C CA . ALA A 1 75 ? 33.047 4.654 -44.133 1.00 98.38 75 ALA A CA 1
ATOM 636 C C . ALA A 1 75 ? 31.788 5.539 -44.042 1.00 98.38 75 ALA A C 1
ATOM 638 O O . ALA A 1 75 ? 31.095 5.548 -43.028 1.00 98.38 75 ALA A O 1
ATOM 639 N N . ASN A 1 76 ? 31.444 6.259 -45.115 1.00 98.31 76 ASN A N 1
ATOM 640 C CA . ASN A 1 76 ? 30.214 7.054 -45.160 1.00 98.31 76 ASN A CA 1
ATOM 641 C C . ASN A 1 76 ? 28.946 6.185 -45.134 1.00 98.31 76 ASN A C 1
ATOM 643 O O . ASN A 1 76 ? 27.920 6.618 -44.610 1.00 98.31 76 ASN A O 1
ATOM 647 N N . ALA A 1 77 ? 28.978 4.993 -45.734 1.00 98.44 77 ALA A N 1
ATOM 648 C CA . ALA A 1 77 ? 27.859 4.058 -45.686 1.00 98.44 77 ALA A CA 1
ATOM 649 C C . ALA A 1 77 ? 27.704 3.447 -44.285 1.00 98.44 77 ALA A C 1
ATOM 651 O O . ALA A 1 77 ? 26.584 3.377 -43.784 1.00 98.44 77 ALA A O 1
ATOM 652 N N . GLU A 1 78 ? 28.811 3.075 -43.639 1.00 98.25 78 GLU A N 1
ATOM 653 C CA . GLU A 1 78 ? 28.830 2.594 -42.252 1.00 98.25 78 GLU A CA 1
ATOM 654 C C . GLU A 1 78 ? 28.281 3.645 -41.283 1.00 98.25 78 GLU A C 1
ATOM 656 O O . GLU A 1 78 ? 27.395 3.333 -40.490 1.00 98.25 78 GLU A O 1
ATOM 661 N N . LEU A 1 79 ? 28.718 4.904 -41.410 1.00 98.12 79 LEU A N 1
ATOM 662 C CA . LEU A 1 79 ? 28.223 6.014 -40.591 1.00 98.12 79 LEU A CA 1
ATOM 663 C C . LEU A 1 79 ? 26.706 6.184 -40.743 1.00 98.12 79 LEU A C 1
ATOM 665 O O . LEU A 1 79 ? 25.987 6.236 -39.753 1.00 98.12 79 LEU A O 1
ATOM 669 N N . LYS A 1 80 ? 26.194 6.177 -41.981 1.00 98.38 80 LYS A N 1
ATOM 670 C CA . LYS A 1 80 ? 24.748 6.276 -42.241 1.00 98.38 80 LYS A CA 1
ATOM 671 C C . LYS A 1 80 ? 23.947 5.103 -41.683 1.00 98.38 80 LYS A C 1
ATOM 673 O O . LYS A 1 80 ? 22.774 5.279 -41.366 1.00 98.38 80 LYS A O 1
ATOM 678 N N . ASN A 1 81 ? 24.523 3.905 -41.645 1.00 98.19 81 ASN A N 1
ATOM 679 C CA . ASN A 1 81 ? 23.855 2.750 -41.052 1.00 98.19 81 ASN A CA 1
ATOM 680 C C . ASN A 1 81 ? 23.812 2.885 -39.529 1.00 98.19 81 ASN A C 1
ATOM 682 O O . ASN A 1 81 ? 22.750 2.691 -38.947 1.00 98.19 81 ASN A O 1
ATOM 686 N N . LEU A 1 82 ? 24.921 3.300 -38.912 1.00 98.31 82 LEU A N 1
ATOM 687 C CA . LEU A 1 82 ? 24.986 3.532 -37.473 1.00 98.31 82 LEU A CA 1
ATOM 688 C C . LEU A 1 82 ? 24.017 4.638 -37.028 1.00 98.31 82 LEU A C 1
ATOM 690 O O . LEU A 1 82 ? 23.310 4.454 -36.043 1.00 98.31 82 LEU A O 1
ATOM 694 N N . ASP A 1 83 ? 23.920 5.741 -37.774 1.00 97.81 83 ASP A N 1
ATOM 695 C CA . ASP A 1 83 ? 22.960 6.815 -37.486 1.00 97.81 83 ASP A CA 1
ATOM 696 C C . ASP A 1 83 ? 21.512 6.301 -37.503 1.00 97.81 83 ASP A C 1
ATOM 698 O O . ASP A 1 83 ? 20.739 6.591 -36.592 1.00 97.81 83 ASP A O 1
ATOM 702 N N . LYS A 1 84 ? 21.148 5.467 -38.487 1.00 98.31 84 LYS A N 1
ATOM 703 C CA . LYS A 1 84 ? 19.812 4.849 -38.542 1.00 98.31 84 LYS A CA 1
ATOM 704 C C . LYS A 1 84 ? 19.561 3.906 -37.369 1.00 98.31 84 LYS A C 1
ATOM 706 O O . LYS A 1 84 ? 18.472 3.916 -36.806 1.00 98.31 84 LYS A O 1
ATOM 711 N N . GLU A 1 85 ? 20.545 3.093 -36.990 1.00 98.06 85 GLU A N 1
ATOM 712 C CA . GLU A 1 85 ? 20.427 2.210 -35.825 1.00 98.06 85 GLU A CA 1
ATOM 713 C C . GLU A 1 85 ? 20.251 3.016 -34.530 1.00 98.06 85 GLU A C 1
ATOM 715 O O . GLU A 1 85 ? 19.419 2.666 -33.687 1.00 98.06 85 GLU A O 1
ATOM 720 N N . LEU A 1 86 ? 20.975 4.129 -34.383 1.00 97.62 86 LEU A N 1
ATOM 721 C CA . LEU A 1 86 ? 20.805 5.051 -33.262 1.00 97.62 86 LEU A CA 1
ATOM 722 C C . LEU A 1 86 ? 19.391 5.646 -33.241 1.00 97.62 86 LEU A C 1
ATOM 724 O O . LEU A 1 86 ? 18.723 5.562 -32.212 1.00 97.62 86 LEU A O 1
ATOM 728 N N . GLU A 1 87 ? 18.887 6.146 -34.369 1.00 97.94 87 GLU A N 1
ATOM 729 C CA . GLU A 1 87 ? 17.513 6.656 -34.479 1.00 97.94 87 GLU A CA 1
ATOM 730 C C . GLU A 1 87 ? 16.465 5.582 -34.130 1.00 97.94 87 GLU A C 1
ATOM 732 O O . GLU A 1 87 ? 15.535 5.828 -33.358 1.00 97.94 87 GLU A O 1
ATOM 737 N N . GLU A 1 88 ? 16.617 4.356 -34.639 1.00 98.06 88 GLU A N 1
ATOM 738 C CA . GLU A 1 88 ? 15.706 3.250 -34.333 1.00 98.06 88 GLU A CA 1
ATOM 739 C C . GLU A 1 88 ? 15.721 2.867 -32.850 1.00 98.06 88 GLU A C 1
ATOM 741 O O . GLU A 1 88 ? 14.668 2.585 -32.267 1.00 98.06 88 GLU A O 1
ATOM 746 N N . THR A 1 89 ? 16.904 2.817 -32.231 1.00 97.75 89 THR A N 1
ATOM 747 C CA . THR A 1 89 ? 17.032 2.518 -30.798 1.00 97.75 89 THR A CA 1
ATOM 748 C C . THR A 1 89 ? 16.441 3.631 -29.945 1.00 97.75 89 THR A C 1
ATOM 750 O O . THR A 1 89 ? 15.721 3.332 -28.992 1.00 97.75 89 THR A O 1
ATOM 753 N N . GLU A 1 90 ? 16.632 4.897 -30.319 1.00 97.94 90 GLU A N 1
ATOM 754 C CA . GLU A 1 90 ? 16.006 6.024 -29.634 1.00 97.94 90 GLU A CA 1
ATOM 755 C C . GLU A 1 90 ? 14.476 5.941 -29.708 1.00 97.94 90 GLU A C 1
ATOM 757 O O . GLU A 1 90 ? 13.799 6.052 -28.681 1.00 97.94 90 GLU A O 1
ATOM 762 N N . ILE A 1 91 ? 13.914 5.658 -30.889 1.00 98.00 91 ILE A N 1
ATOM 763 C CA . ILE A 1 91 ? 12.464 5.479 -31.060 1.00 98.00 91 ILE A CA 1
ATOM 764 C C . ILE A 1 91 ? 11.952 4.331 -30.177 1.00 98.00 91 ILE A C 1
ATOM 766 O O . ILE A 1 91 ? 10.937 4.490 -29.489 1.00 98.00 91 ILE A O 1
ATOM 770 N N . LYS A 1 92 ? 12.653 3.187 -30.148 1.00 98.25 92 LYS A N 1
ATOM 771 C CA . LYS A 1 92 ? 12.297 2.037 -29.294 1.00 98.25 92 LYS A CA 1
ATOM 772 C C . LYS A 1 92 ? 12.281 2.429 -27.815 1.00 98.25 92 LYS A C 1
ATOM 774 O O . LYS A 1 92 ? 11.283 2.180 -27.137 1.00 98.25 92 LYS A O 1
ATOM 779 N N . LEU A 1 93 ? 13.327 3.103 -27.336 1.00 98.50 93 LEU A N 1
ATOM 780 C CA . LEU A 1 93 ? 13.422 3.567 -25.949 1.00 98.50 93 LEU A CA 1
ATOM 781 C C . LEU A 1 93 ? 12.317 4.574 -25.604 1.00 98.50 93 LEU A C 1
ATOM 783 O O . LEU A 1 93 ? 11.698 4.477 -24.544 1.00 98.50 93 LEU A O 1
ATOM 787 N N . GLN A 1 94 ? 12.001 5.512 -26.501 1.00 98.50 94 GLN A N 1
ATOM 788 C CA . GLN A 1 94 ? 10.904 6.460 -26.288 1.00 98.50 94 GLN A CA 1
ATOM 789 C C . GLN A 1 94 ? 9.549 5.753 -26.144 1.00 98.50 94 GLN A C 1
ATOM 791 O O . GLN A 1 94 ? 8.738 6.131 -25.289 1.00 98.50 94 GLN A O 1
ATOM 796 N N . VAL A 1 95 ? 9.285 4.734 -26.966 1.00 98.50 95 VAL A N 1
ATOM 797 C CA . VAL A 1 95 ? 8.068 3.915 -26.865 1.00 98.50 95 VAL A CA 1
ATOM 798 C C . VAL A 1 95 ? 8.049 3.147 -25.545 1.00 98.50 95 VAL A C 1
ATOM 800 O O . VAL A 1 95 ? 7.042 3.182 -24.836 1.00 98.50 95 VAL A O 1
ATOM 803 N N . GLU A 1 96 ? 9.158 2.518 -25.168 1.00 98.38 96 GLU A N 1
ATOM 804 C CA . GLU A 1 96 ? 9.279 1.758 -23.925 1.00 98.38 96 GLU A CA 1
ATOM 805 C C . GLU A 1 96 ? 9.038 2.638 -22.685 1.00 98.38 96 GLU A C 1
ATOM 807 O O . GLU A 1 96 ? 8.225 2.294 -21.822 1.00 98.38 96 GLU A O 1
ATOM 812 N N . ILE A 1 97 ? 9.627 3.838 -22.643 1.00 98.44 97 ILE A N 1
ATOM 813 C CA . ILE A 1 97 ? 9.384 4.830 -21.585 1.00 98.44 97 ILE A CA 1
ATOM 814 C C . ILE A 1 97 ? 7.895 5.194 -21.500 1.00 98.44 97 ILE A C 1
ATOM 816 O O . ILE A 1 97 ? 7.343 5.302 -20.400 1.00 98.44 97 ILE A O 1
ATOM 820 N N . LYS A 1 98 ? 7.214 5.388 -22.638 1.00 98.50 98 LYS A N 1
ATOM 821 C CA . LYS A 1 98 ? 5.771 5.691 -22.660 1.00 98.50 98 LYS A CA 1
ATOM 822 C C . LYS A 1 98 ? 4.944 4.524 -22.118 1.00 98.50 98 LYS A C 1
ATOM 824 O O . LYS A 1 98 ? 4.021 4.763 -21.334 1.00 98.50 98 LYS A O 1
ATOM 829 N N . VAL A 1 99 ? 5.288 3.288 -22.481 1.00 98.62 99 VAL A N 1
ATOM 830 C CA . VAL A 1 99 ? 4.623 2.074 -21.986 1.00 98.62 99 VAL A CA 1
ATOM 831 C C . VAL A 1 99 ? 4.812 1.926 -20.478 1.00 98.62 99 VAL A C 1
ATOM 833 O O . VAL A 1 99 ? 3.821 1.766 -19.768 1.00 98.62 99 VAL A O 1
ATOM 836 N N . TYR A 1 100 ? 6.037 2.044 -19.955 1.00 98.56 100 TYR A N 1
ATOM 837 C CA . TYR A 1 100 ? 6.273 1.974 -18.508 1.00 98.56 100 TYR A CA 1
ATOM 838 C C . TYR A 1 100 ? 5.550 3.079 -17.748 1.00 98.56 100 TYR A C 1
ATOM 840 O O . TYR A 1 100 ? 4.942 2.820 -16.711 1.00 98.56 100 TYR A O 1
ATOM 848 N N . ARG A 1 101 ? 5.527 4.300 -18.291 1.00 98.44 101 ARG A N 1
ATOM 849 C CA . ARG A 1 101 ? 4.768 5.404 -17.696 1.00 98.44 101 ARG A CA 1
ATOM 850 C C . ARG A 1 101 ? 3.272 5.090 -17.626 1.00 98.44 101 ARG A C 1
ATOM 852 O O . ARG A 1 101 ? 2.636 5.397 -16.621 1.00 98.44 101 ARG A O 1
ATOM 859 N N . GLN A 1 102 ? 2.709 4.477 -18.669 1.00 98.44 102 GLN A N 1
ATOM 860 C CA . GLN A 1 102 ? 1.310 4.050 -18.667 1.00 98.44 102 GLN A CA 1
ATOM 861 C C . GLN A 1 102 ? 1.061 2.914 -17.670 1.00 98.44 102 GLN A C 1
ATOM 863 O O . GLN A 1 102 ? 0.090 2.993 -16.923 1.00 98.44 102 GLN A O 1
ATOM 868 N N . LYS A 1 103 ? 1.941 1.907 -17.610 1.00 98.62 103 LYS A N 1
ATOM 869 C CA . LYS A 1 103 ? 1.861 0.815 -16.625 1.00 98.62 103 LYS A CA 1
ATOM 870 C C . LYS A 1 103 ? 1.877 1.352 -15.195 1.00 98.62 103 LYS A C 1
ATOM 872 O O . LYS A 1 103 ? 1.046 0.955 -14.391 1.00 98.62 103 LYS A O 1
ATOM 877 N N . MET A 1 104 ? 2.757 2.308 -14.904 1.00 98.62 104 MET A N 1
ATOM 878 C CA . MET A 1 104 ? 2.843 2.931 -13.584 1.00 98.62 104 MET A CA 1
ATOM 879 C C . MET A 1 104 ? 1.569 3.707 -13.231 1.00 98.62 104 MET A C 1
ATOM 881 O O . MET A 1 104 ? 1.062 3.572 -12.123 1.00 98.62 104 MET A O 1
ATOM 885 N N . ARG A 1 105 ? 0.998 4.464 -14.180 1.00 98.38 105 ARG A N 1
ATOM 886 C CA . ARG A 1 105 ? -0.304 5.125 -13.979 1.00 98.38 105 ARG A CA 1
ATOM 887 C C . ARG A 1 105 ? -1.433 4.130 -13.717 1.00 98.38 105 ARG A C 1
ATOM 889 O O . ARG A 1 105 ? -2.257 4.384 -12.847 1.00 98.38 105 ARG A O 1
ATOM 896 N N . HIS A 1 106 ? -1.480 3.035 -14.472 1.00 98.50 106 HIS A N 1
ATOM 897 C CA . HIS A 1 106 ? -2.501 2.006 -14.301 1.00 98.50 106 HIS A CA 1
ATOM 898 C C . HIS A 1 106 ? -2.401 1.356 -12.921 1.00 98.50 106 HIS A C 1
ATOM 900 O O . HIS A 1 106 ? -3.385 1.377 -12.194 1.00 98.50 106 HIS A O 1
ATOM 906 N N . LEU A 1 107 ? -1.203 0.917 -12.524 1.00 98.62 107 LEU A N 1
ATOM 907 C CA . LEU A 1 107 ? -0.965 0.304 -11.218 1.00 98.62 107 LEU A CA 1
ATOM 908 C C . LEU A 1 107 ? -1.361 1.236 -10.062 1.00 98.62 107 LEU A C 1
ATOM 910 O O . LEU A 1 107 ? -2.025 0.818 -9.118 1.00 98.62 107 LEU A O 1
ATOM 914 N N . LEU A 1 108 ? -1.008 2.523 -10.154 1.00 98.31 108 LEU A N 1
ATOM 915 C CA . LEU A 1 108 ? -1.419 3.523 -9.165 1.00 98.31 108 LEU A CA 1
ATOM 916 C C . LEU A 1 108 ? -2.945 3.677 -9.100 1.00 98.31 108 LEU A C 1
ATOM 918 O O . LEU A 1 108 ? -3.499 3.773 -8.008 1.00 98.31 108 LEU A O 1
ATOM 922 N N . CYS A 1 109 ? -3.628 3.681 -10.248 1.00 98.44 109 CYS A N 1
ATOM 923 C CA . CYS A 1 109 ? -5.088 3.740 -10.300 1.00 98.44 109 CYS A CA 1
ATOM 924 C C . CYS A 1 109 ? -5.730 2.484 -9.696 1.00 98.44 109 CYS A C 1
ATOM 926 O O . CYS A 1 109 ? -6.687 2.601 -8.940 1.00 98.44 109 CYS A O 1
ATOM 928 N N . GLU A 1 110 ? -5.205 1.295 -9.995 1.00 98.50 110 GLU A N 1
ATOM 929 C CA . GLU A 1 110 ? -5.707 0.031 -9.444 1.00 98.50 110 GLU A CA 1
ATOM 930 C C . GLU A 1 110 ? -5.562 -0.015 -7.922 1.00 98.50 110 GLU A C 1
ATOM 932 O O . GLU A 1 110 ? -6.515 -0.344 -7.213 1.00 98.50 110 GLU A O 1
ATOM 937 N N . HIS A 1 111 ? -4.396 0.376 -7.402 1.00 98.50 111 HIS A N 1
ATOM 938 C CA . HIS A 1 111 ? -4.174 0.475 -5.961 1.00 98.50 111 HIS A CA 1
ATOM 939 C C . HIS A 1 111 ? -5.104 1.499 -5.312 1.00 98.50 111 HIS A C 1
ATOM 941 O O . HIS A 1 111 ? -5.701 1.207 -4.278 1.00 98.50 111 HIS A O 1
ATOM 947 N N . GLN A 1 112 ? -5.281 2.671 -5.928 1.00 98.56 112 GLN A N 1
ATOM 948 C CA . GLN A 1 112 ? -6.199 3.684 -5.414 1.00 98.56 112 GLN A CA 1
ATOM 949 C C . GLN A 1 112 ? -7.647 3.180 -5.387 1.00 98.56 112 GLN A C 1
ATOM 951 O O . GLN A 1 112 ? -8.337 3.398 -4.394 1.00 98.56 112 GLN A O 1
ATOM 956 N N . ASN A 1 113 ? -8.094 2.480 -6.432 1.00 98.00 113 ASN A N 1
ATOM 957 C CA . ASN A 1 113 ? -9.428 1.883 -6.482 1.00 98.00 113 ASN A CA 1
ATOM 958 C C . ASN A 1 113 ? -9.605 0.831 -5.383 1.00 98.00 113 ASN A C 1
ATOM 960 O O . ASN A 1 113 ? -10.577 0.898 -4.639 1.00 98.00 113 ASN A O 1
ATOM 964 N N . THR A 1 114 ? -8.621 -0.056 -5.208 1.00 98.56 114 THR A N 1
ATOM 965 C CA . THR A 1 114 ? -8.638 -1.085 -4.153 1.00 98.56 114 THR A CA 1
ATOM 966 C C . THR A 1 114 ? -8.748 -0.453 -2.762 1.00 98.56 114 THR A C 1
ATOM 968 O O . THR A 1 114 ? -9.533 -0.895 -1.930 1.00 98.56 114 THR A O 1
ATOM 971 N N . ILE A 1 115 ? -7.988 0.617 -2.499 1.00 98.38 115 ILE A N 1
ATOM 972 C CA . ILE A 1 115 ? -8.061 1.356 -1.229 1.00 98.38 115 ILE A CA 1
ATOM 973 C C . ILE A 1 115 ? -9.445 1.991 -1.047 1.00 98.38 115 ILE A C 1
ATOM 975 O O . ILE A 1 115 ? -10.001 1.937 0.048 1.00 98.38 115 ILE A O 1
ATOM 979 N N . CYS A 1 116 ? -10.006 2.599 -2.096 1.00 98.12 116 CYS A N 1
ATOM 980 C CA . CYS A 1 116 ? -11.342 3.189 -2.046 1.00 98.12 116 CYS A CA 1
ATOM 981 C C . CYS A 1 116 ? -12.424 2.142 -1.744 1.00 98.12 116 CYS A C 1
ATOM 983 O O . CYS A 1 116 ? -13.274 2.402 -0.897 1.00 98.12 116 CYS A O 1
ATOM 985 N N . GLU A 1 117 ? -12.369 0.974 -2.388 1.00 98.12 117 GLU A N 1
ATOM 986 C CA . GLU A 1 117 ? -13.294 -0.143 -2.156 1.00 98.12 117 GLU A CA 1
ATOM 987 C C . GLU A 1 117 ? -13.195 -0.657 -0.715 1.00 98.12 117 GLU A C 1
ATOM 989 O O . GLU A 1 117 ? -14.194 -0.667 -0.001 1.00 98.12 117 GLU A O 1
ATOM 994 N N . LEU A 1 118 ? -11.986 -0.960 -0.231 1.00 98.25 118 LEU A N 1
ATOM 995 C CA . LEU A 1 118 ? -11.777 -1.422 1.148 1.00 98.25 118 LEU A CA 1
ATOM 996 C C . LEU A 1 118 ? -12.239 -0.398 2.193 1.00 98.25 118 LEU A C 1
ATOM 998 O O . LEU A 1 118 ? -12.799 -0.768 3.226 1.00 98.25 118 LEU A O 1
ATOM 1002 N N . ASN A 1 119 ? -12.015 0.893 1.941 1.00 98.25 119 ASN A N 1
ATOM 1003 C CA . ASN A 1 119 ? -12.496 1.952 2.825 1.00 98.25 119 ASN A CA 1
ATOM 1004 C C . ASN A 1 119 ? -14.027 2.034 2.825 1.00 98.25 119 ASN A C 1
ATOM 1006 O O . ASN A 1 119 ? -14.619 2.200 3.891 1.00 98.25 119 ASN A O 1
ATOM 1010 N N . ALA A 1 120 ? -14.666 1.916 1.658 1.00 98.06 120 ALA A N 1
ATOM 1011 C CA . ALA A 1 120 ? -16.121 1.911 1.545 1.00 98.06 120 ALA A CA 1
ATOM 1012 C C . ALA A 1 120 ? -16.733 0.704 2.274 1.00 98.06 120 ALA A C 1
ATOM 1014 O O . ALA A 1 120 ? -17.645 0.887 3.081 1.00 98.06 120 ALA A O 1
ATOM 1015 N N . ASP A 1 121 ? -16.176 -0.492 2.078 1.00 97.94 121 ASP A N 1
ATOM 1016 C CA . ASP A 1 121 ? -16.594 -1.714 2.772 1.00 97.94 121 ASP A CA 1
ATOM 1017 C C . ASP A 1 121 ? -16.413 -1.592 4.291 1.00 97.94 121 ASP A C 1
ATOM 1019 O O . ASP A 1 121 ? -17.297 -1.964 5.067 1.00 97.94 121 ASP A O 1
ATOM 1023 N N . GLY A 1 122 ? -15.293 -1.013 4.734 1.00 98.06 122 GLY A N 1
ATOM 1024 C CA . GLY A 1 122 ? -15.023 -0.760 6.148 1.00 98.06 122 GLY A CA 1
ATOM 1025 C C . GLY A 1 122 ? -16.024 0.208 6.786 1.00 98.06 122 GLY A C 1
ATOM 1026 O O . GLY A 1 122 ? -16.499 -0.040 7.898 1.00 98.06 122 GLY A O 1
ATOM 1027 N N . VAL A 1 123 ? -16.383 1.291 6.088 1.00 98.06 123 VAL A N 1
ATOM 1028 C CA . VAL A 1 123 ? -17.407 2.244 6.549 1.00 98.06 123 VAL A CA 1
ATOM 1029 C C . VAL A 1 123 ? -18.780 1.576 6.598 1.00 98.06 123 VAL A C 1
ATOM 1031 O O . VAL A 1 123 ? -19.424 1.623 7.644 1.00 98.06 123 VAL A O 1
ATOM 1034 N N . ALA A 1 124 ? -19.191 0.887 5.531 1.00 97.88 124 ALA A N 1
ATOM 1035 C CA . ALA A 1 124 ? -20.478 0.197 5.471 1.00 97.88 124 ALA A CA 1
ATOM 1036 C C . ALA A 1 124 ? -20.611 -0.876 6.567 1.00 97.88 124 ALA A C 1
ATOM 1038 O O . ALA A 1 124 ? -21.643 -0.968 7.232 1.00 97.88 124 ALA A O 1
ATOM 1039 N N . SER A 1 125 ? -19.550 -1.652 6.815 1.00 98.12 125 SER A N 1
ATOM 1040 C CA . SER A 1 125 ? -19.516 -2.644 7.895 1.00 98.12 125 SER A CA 1
ATOM 1041 C C . SER A 1 125 ? -19.661 -1.996 9.274 1.00 98.12 125 SER A C 1
ATOM 1043 O O . SER A 1 125 ? -20.427 -2.486 10.108 1.00 98.12 125 SER A O 1
ATOM 1045 N N . LYS A 1 126 ? -18.969 -0.877 9.515 1.00 97.56 126 LYS A N 1
ATOM 1046 C CA . LYS A 1 126 ? -19.069 -0.142 10.779 1.00 97.56 126 LYS A CA 1
ATOM 1047 C C . LYS A 1 126 ? -20.465 0.445 10.989 1.00 97.56 126 LYS A C 1
ATOM 1049 O O . LYS A 1 126 ? -20.993 0.355 12.094 1.00 97.56 126 LYS A O 1
ATOM 1054 N N . GLU A 1 127 ? -21.060 1.023 9.950 1.00 98.06 127 GLU A N 1
ATOM 1055 C CA . GLU A 1 127 ? -22.422 1.562 9.992 1.00 98.06 127 GLU A CA 1
ATOM 1056 C C . GLU A 1 127 ? -23.455 0.465 10.267 1.00 98.06 127 GLU A C 1
ATOM 1058 O O . GLU A 1 127 ? -24.329 0.649 11.115 1.00 98.06 127 GLU A O 1
ATOM 1063 N N . ALA A 1 128 ? -23.322 -0.699 9.624 1.00 98.00 128 ALA A N 1
ATOM 1064 C CA . ALA A 1 128 ? -24.187 -1.850 9.871 1.00 98.00 128 ALA A CA 1
ATOM 1065 C C . ALA A 1 128 ? -24.099 -2.333 11.329 1.00 98.00 128 ALA A C 1
ATOM 1067 O O . ALA A 1 128 ? -25.127 -2.514 11.983 1.00 98.00 128 ALA A O 1
ATOM 1068 N N . LEU A 1 129 ? -22.881 -2.467 11.865 1.00 98.00 129 LEU A N 1
ATOM 1069 C CA . LEU A 1 129 ? -22.664 -2.870 13.257 1.00 98.00 129 LEU A CA 1
ATOM 1070 C C . LEU A 1 129 ? -23.214 -1.831 14.244 1.00 98.00 129 LEU A C 1
ATOM 1072 O O . LEU A 1 129 ? -23.842 -2.184 15.241 1.00 98.00 129 LEU A O 1
ATOM 1076 N N . GLN A 1 130 ? -23.037 -0.541 13.954 1.00 97.56 130 GLN A N 1
ATOM 1077 C CA . GLN A 1 130 ? -23.598 0.536 14.768 1.00 97.56 130 GLN A CA 1
ATOM 1078 C C . GLN A 1 130 ? -25.136 0.536 14.739 1.00 97.56 130 GLN A C 1
ATOM 1080 O O . GLN A 1 130 ? -25.774 0.774 15.770 1.00 97.56 130 GLN A O 1
ATOM 1085 N N . ALA A 1 131 ? -25.747 0.257 13.585 1.00 97.88 131 ALA A N 1
ATOM 1086 C CA . ALA A 1 131 ? -27.195 0.133 13.459 1.00 97.88 131 ALA A CA 1
ATOM 1087 C C . ALA A 1 131 ? -27.735 -1.053 14.277 1.00 97.88 131 ALA A C 1
ATOM 1089 O O . ALA A 1 131 ? -28.726 -0.898 14.995 1.00 97.88 131 ALA A O 1
ATOM 1090 N N . GLU A 1 132 ? -27.060 -2.205 14.232 1.00 98.00 132 GLU A N 1
ATOM 1091 C CA . GLU A 1 132 ? -27.408 -3.380 15.037 1.00 98.00 132 GLU A CA 1
ATOM 1092 C C . GLU A 1 132 ? -27.287 -3.093 16.540 1.00 98.00 132 GLU A C 1
ATOM 1094 O O . GLU A 1 132 ? -28.229 -3.349 17.295 1.00 98.00 132 GLU A O 1
ATOM 1099 N N . GLN A 1 133 ? -26.179 -2.480 16.969 1.00 97.44 133 GLN A N 1
ATOM 1100 C CA . GLN A 1 133 ? -25.984 -2.065 18.359 1.00 97.44 133 GLN A CA 1
ATOM 1101 C C . GLN A 1 133 ? -27.108 -1.130 18.823 1.00 97.44 133 GLN A C 1
ATOM 1103 O O . GLN A 1 133 ? -27.697 -1.341 19.882 1.00 97.44 133 GLN A O 1
ATOM 1108 N N . THR A 1 134 ? -27.451 -0.126 18.012 1.00 97.75 134 THR A N 1
ATOM 1109 C CA . THR A 1 134 ? -28.527 0.827 18.323 1.00 97.75 134 THR A CA 1
ATOM 1110 C C . THR A 1 134 ? -29.875 0.114 18.486 1.00 97.75 134 THR A C 1
ATOM 1112 O O . THR A 1 134 ? -30.663 0.450 19.375 1.00 97.75 134 THR A O 1
ATOM 1115 N N . LEU A 1 135 ? -30.152 -0.895 17.653 1.00 98.00 135 LEU A N 1
ATOM 1116 C CA . LEU A 1 135 ? -31.371 -1.699 17.737 1.00 98.00 135 LEU A CA 1
ATOM 1117 C C . LEU A 1 135 ? -31.395 -2.535 19.022 1.00 98.00 135 LEU A C 1
ATOM 1119 O O . LEU A 1 135 ? -32.416 -2.557 19.714 1.00 98.00 135 LEU A O 1
ATOM 1123 N N . LEU A 1 136 ? -30.275 -3.169 19.377 1.00 97.88 136 LEU A N 1
ATOM 1124 C CA . LEU A 1 136 ? -30.151 -3.953 20.604 1.00 97.88 136 LEU A CA 1
ATOM 1125 C C . LEU A 1 136 ? -30.323 -3.081 21.853 1.00 97.88 136 LEU A C 1
ATOM 1127 O O . LEU A 1 136 ? -31.096 -3.432 22.743 1.00 97.88 136 LEU A O 1
ATOM 1131 N N . GLU A 1 137 ? -29.676 -1.916 21.900 1.00 97.38 137 GLU A N 1
ATOM 1132 C CA . GLU A 1 137 ? -29.840 -0.946 22.987 1.00 97.38 137 GLU A CA 1
ATOM 1133 C C . GLU A 1 137 ? -31.297 -0.490 23.119 1.00 97.38 137 GLU A C 1
ATOM 1135 O O . GLU A 1 137 ? -31.827 -0.402 24.229 1.00 97.38 137 GLU A O 1
ATOM 1140 N N . LYS A 1 138 ? -31.978 -0.239 21.994 1.00 98.00 138 LYS A N 1
ATOM 1141 C CA . LYS A 1 138 ? -33.406 0.099 21.991 1.00 98.00 138 LYS A CA 1
ATOM 1142 C C . LYS A 1 138 ? -34.258 -1.046 22.539 1.00 98.00 138 LYS A C 1
ATOM 1144 O O . LYS A 1 138 ? -35.159 -0.791 23.336 1.00 98.00 138 LYS A O 1
ATOM 1149 N N . LYS A 1 139 ? -33.978 -2.291 22.143 1.00 98.12 139 LYS A N 1
ATOM 1150 C CA . LYS A 1 139 ? -34.687 -3.472 22.651 1.00 98.12 139 LYS A CA 1
ATOM 1151 C C . LYS A 1 139 ? -34.507 -3.613 24.164 1.00 98.12 139 LYS A C 1
ATOM 1153 O O . LYS A 1 139 ? -35.501 -3.705 24.870 1.00 98.12 139 LYS A O 1
ATOM 1158 N N . LEU A 1 140 ? -33.275 -3.507 24.663 1.00 97.56 140 LEU A N 1
ATOM 1159 C CA . LEU A 1 140 ? -32.981 -3.562 26.099 1.00 97.56 140 LEU A CA 1
ATOM 1160 C C . LEU A 1 140 ? -33.707 -2.465 26.887 1.00 97.56 140 LEU A C 1
ATOM 1162 O O . LEU A 1 140 ? -34.246 -2.730 27.959 1.00 97.56 140 LEU A O 1
ATOM 1166 N N . ARG A 1 141 ? -33.761 -1.235 26.358 1.00 97.69 141 ARG A N 1
ATOM 1167 C CA . ARG A 1 141 ? -34.522 -0.137 26.980 1.00 97.69 141 ARG A CA 1
ATOM 1168 C C . ARG A 1 141 ? -36.017 -0.444 27.051 1.00 97.69 141 ARG A C 1
ATOM 1170 O O . ARG A 1 141 ? -36.639 -0.149 28.067 1.00 97.69 141 ARG A O 1
ATOM 1177 N N . ASN A 1 142 ? -36.580 -1.028 25.995 1.00 97.38 142 ASN A N 1
ATOM 1178 C CA . ASN A 1 142 ? -37.988 -1.417 25.968 1.00 97.38 142 ASN A CA 1
ATOM 1179 C C . ASN A 1 142 ? -38.281 -2.558 26.952 1.00 97.38 142 ASN A C 1
ATOM 1181 O O . ASN A 1 142 ? -39.249 -2.465 27.699 1.00 97.38 142 ASN A O 1
ATOM 1185 N N . ASP A 1 143 ? -37.434 -3.590 26.987 1.00 97.31 143 ASP A N 1
ATOM 1186 C CA . ASP A 1 143 ? -37.576 -4.727 27.904 1.00 97.31 143 ASP A CA 1
ATOM 1187 C C . ASP A 1 143 ? -37.496 -4.255 29.367 1.00 97.31 143 ASP A C 1
ATOM 1189 O O . ASP A 1 143 ? -38.324 -4.636 30.194 1.00 97.31 143 ASP A O 1
ATOM 1193 N N . LEU A 1 144 ? -36.562 -3.345 29.678 1.00 95.69 144 LEU A N 1
ATOM 1194 C CA . LEU A 1 144 ? -36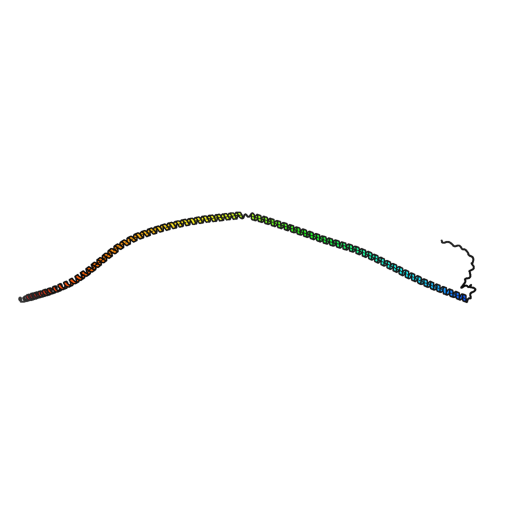.461 -2.714 30.997 1.00 95.69 144 LEU A CA 1
ATOM 1195 C C . LEU A 1 144 ? -37.725 -1.917 31.349 1.00 95.69 144 LEU A C 1
ATOM 1197 O O . LEU A 1 144 ? -38.214 -2.010 32.473 1.00 95.69 144 LEU A O 1
ATOM 1201 N N . ALA A 1 145 ? -38.257 -1.135 30.406 1.00 95.31 145 ALA A N 1
ATOM 1202 C CA . ALA A 1 145 ? -39.483 -0.372 30.618 1.00 95.31 145 ALA A CA 1
ATOM 1203 C C . ALA A 1 145 ? -40.693 -1.289 30.860 1.00 95.31 145 ALA A C 1
ATOM 1205 O O . ALA A 1 145 ? -41.489 -1.010 31.754 1.00 95.31 145 ALA A O 1
ATOM 1206 N N . SER A 1 146 ? -40.801 -2.396 30.119 1.00 95.31 146 SER A N 1
ATOM 1207 C CA . SER A 1 146 ? -41.834 -3.415 30.336 1.00 95.31 146 SER A CA 1
ATOM 1208 C C . SER A 1 146 ? -41.729 -4.014 31.733 1.00 95.31 146 SER A C 1
ATOM 1210 O O . SER A 1 146 ? -42.704 -4.011 32.474 1.00 95.31 146 SER A O 1
ATOM 1212 N N . LEU A 1 147 ? -40.530 -4.447 32.131 1.00 92.56 147 LEU A N 1
ATOM 1213 C CA . LEU A 1 147 ? -40.303 -5.053 33.441 1.00 92.56 147 LEU A CA 1
ATOM 1214 C C . LEU A 1 147 ? -40.589 -4.073 34.588 1.00 92.56 147 LEU A C 1
ATOM 1216 O O . LEU A 1 147 ? -41.126 -4.465 35.619 1.00 92.56 147 LEU A O 1
ATOM 1220 N N . LEU A 1 148 ? -40.278 -2.785 34.411 1.00 89.50 148 LEU A N 1
ATOM 1221 C CA . LEU A 1 148 ? -40.668 -1.751 35.368 1.00 89.50 148 LEU A CA 1
ATOM 1222 C C . LEU A 1 148 ? -42.189 -1.634 35.480 1.00 89.50 148 LEU A C 1
ATOM 1224 O O . LEU A 1 148 ? -42.693 -1.515 36.591 1.00 89.50 148 LEU A O 1
ATOM 1228 N N . VAL A 1 149 ? -42.925 -1.663 34.369 1.00 89.00 149 VAL A N 1
ATOM 1229 C CA . VAL A 1 149 ? -44.395 -1.661 34.401 1.00 89.00 149 VAL A CA 1
ATOM 1230 C C . VAL A 1 149 ? -44.922 -2.907 35.111 1.00 89.00 149 VAL A C 1
ATOM 1232 O O . VAL A 1 149 ? -45.790 -2.766 35.966 1.00 89.00 149 VAL A O 1
ATOM 1235 N N . ASP A 1 150 ? -44.366 -4.086 34.832 1.00 87.56 150 ASP A N 1
ATOM 1236 C CA . ASP A 1 150 ? -44.760 -5.336 35.491 1.00 87.56 150 ASP A CA 1
ATOM 1237 C C . ASP A 1 150 ? -44.529 -5.262 37.009 1.00 87.56 150 ASP A C 1
ATOM 1239 O O . ASP A 1 150 ? -45.415 -5.613 37.782 1.00 87.56 150 ASP A O 1
ATOM 1243 N N . ILE A 1 151 ? -43.388 -4.719 37.455 1.00 82.38 151 ILE A N 1
ATOM 1244 C CA . ILE A 1 151 ? -43.107 -4.487 38.883 1.00 82.38 151 ILE A CA 1
ATOM 1245 C C . ILE A 1 151 ? -44.140 -3.544 39.511 1.00 82.38 151 ILE A C 1
ATOM 1247 O O . ILE A 1 151 ? -44.596 -3.811 40.618 1.00 82.38 151 ILE A O 1
ATOM 1251 N N . HIS A 1 152 ? -44.521 -2.461 38.826 1.00 78.06 152 HIS A N 1
ATOM 1252 C CA . HIS A 1 152 ? -45.551 -1.546 39.331 1.00 78.06 152 HIS A CA 1
ATOM 1253 C C . HIS A 1 152 ? -46.964 -2.160 39.293 1.00 78.06 152 HIS A C 1
ATOM 1255 O O . HIS A 1 152 ? -47.806 -1.771 40.097 1.00 78.06 152 HIS A O 1
ATOM 1261 N N . GLN A 1 153 ? -47.248 -3.090 38.372 1.00 71.06 153 GLN A N 1
ATOM 1262 C CA . GLN A 1 153 ? -48.532 -3.801 38.289 1.00 71.06 153 GLN A CA 1
ATOM 1263 C C . GLN A 1 153 ? -48.672 -4.912 39.329 1.00 71.06 153 GLN A C 1
ATOM 1265 O O . GLN A 1 153 ? -49.798 -5.239 39.711 1.00 71.06 153 GLN A O 1
ATOM 1270 N N . VAL A 1 154 ? -47.563 -5.490 39.801 1.00 69.94 154 VAL A N 1
ATOM 1271 C CA . VAL A 1 154 ? -47.567 -6.295 41.024 1.00 69.94 154 VAL A CA 1
ATOM 1272 C C . VAL A 1 154 ? -47.824 -5.326 42.177 1.00 69.94 154 VAL A C 1
ATOM 1274 O O . VAL A 1 154 ? -46.904 -4.800 42.799 1.00 69.94 154 VAL A O 1
ATOM 1277 N N . ASP A 1 155 ? -49.107 -5.059 42.418 1.00 64.75 155 ASP A N 1
ATOM 1278 C CA . ASP A 1 155 ? -49.620 -4.266 43.526 1.00 64.75 155 ASP A CA 1
ATOM 1279 C C . ASP A 1 155 ? -49.262 -4.991 44.829 1.00 64.75 155 ASP A C 1
ATOM 1281 O O . ASP A 1 155 ? -50.001 -5.816 45.358 1.00 64.75 155 ASP A O 1
ATOM 1285 N N . THR A 1 156 ? -48.029 -4.775 45.280 1.00 64.56 156 THR A N 1
ATOM 1286 C CA . THR A 1 156 ? -47.516 -5.271 46.558 1.00 64.56 156 THR A CA 1
ATOM 1287 C C . THR A 1 156 ? -48.103 -4.469 47.713 1.00 64.56 156 THR A C 1
ATOM 1289 O O . THR A 1 156 ? -48.138 -4.956 48.840 1.00 64.56 156 THR A O 1
ATOM 1292 N N . GLU A 1 157 ? -48.614 -3.266 47.445 1.00 66.62 157 GLU A N 1
ATOM 1293 C CA . GLU A 1 157 ? -49.128 -2.357 48.458 1.00 66.62 157 GLU A CA 1
ATOM 1294 C C . GLU A 1 157 ? -50.469 -2.831 49.025 1.00 66.62 157 GLU A C 1
ATOM 1296 O O . GLU A 1 157 ? -50.623 -2.849 50.249 1.00 66.62 157 GLU A O 1
ATOM 1301 N N . THR A 1 158 ? -51.401 -3.310 48.193 1.00 69.00 158 THR A N 1
ATOM 1302 C CA . THR A 1 158 ? -52.696 -3.837 48.666 1.00 69.00 158 THR A CA 1
ATOM 1303 C C . THR A 1 158 ? -52.603 -5.078 49.568 1.00 69.00 158 THR A C 1
ATOM 1305 O O . THR A 1 158 ? -53.138 -5.014 50.678 1.00 69.00 158 THR A O 1
ATOM 1308 N N . PRO A 1 159 ? -51.928 -6.192 49.211 1.00 74.69 159 PRO A N 1
ATOM 1309 C CA . PRO A 1 159 ? -51.826 -7.358 50.088 1.00 74.69 159 PRO A CA 1
ATOM 1310 C C . PRO A 1 159 ? -51.013 -7.061 51.355 1.00 74.69 159 PRO A C 1
ATOM 1312 O O . PRO A 1 159 ? -51.331 -7.594 52.418 1.00 74.69 159 PRO A O 1
ATOM 1315 N N . ILE A 1 160 ? -50.010 -6.172 51.290 1.00 77.12 160 ILE A N 1
ATOM 1316 C CA . ILE A 1 160 ? -49.272 -5.720 52.481 1.00 77.12 160 ILE A CA 1
ATOM 1317 C C . ILE A 1 160 ? -50.179 -4.897 53.407 1.00 77.12 160 ILE A C 1
ATOM 1319 O O . ILE A 1 160 ? -50.127 -5.077 54.626 1.00 77.12 160 ILE A O 1
ATOM 1323 N N . MET A 1 161 ? -51.018 -4.006 52.867 1.00 75.75 161 MET A N 1
ATOM 1324 C CA . MET A 1 161 ? -51.996 -3.261 53.668 1.00 75.75 161 MET A CA 1
ATOM 1325 C C . MET A 1 161 ? -53.033 -4.186 54.311 1.00 75.75 161 MET A C 1
ATOM 1327 O O . MET A 1 161 ? -53.377 -3.990 55.477 1.00 75.75 161 MET A O 1
ATOM 1331 N N . GLU A 1 162 ? -53.509 -5.192 53.577 1.00 81.12 162 GLU A N 1
ATOM 1332 C CA . GLU A 1 162 ? -54.506 -6.152 54.058 1.00 81.12 162 GLU A CA 1
ATOM 1333 C C . GLU A 1 162 ? -53.940 -7.031 55.186 1.00 81.12 162 GLU A C 1
ATOM 1335 O O . GLU A 1 162 ? -54.558 -7.160 56.245 1.00 81.12 162 GLU A O 1
ATOM 1340 N N . LEU A 1 163 ? -52.711 -7.537 55.023 1.00 84.12 163 LEU A N 1
ATOM 1341 C CA . LEU A 1 163 ? -51.993 -8.274 56.070 1.00 84.12 163 LEU A CA 1
ATOM 1342 C C . LEU A 1 163 ? -51.754 -7.414 57.316 1.00 84.12 163 LEU A C 1
ATOM 1344 O O . LEU A 1 163 ? -51.966 -7.876 58.435 1.00 84.12 163 LEU A O 1
ATOM 1348 N N . LYS A 1 164 ? -51.363 -6.143 57.148 1.00 81.62 164 LYS A N 1
ATOM 1349 C CA . LYS A 1 164 ? -51.201 -5.215 58.280 1.00 81.62 164 LYS A CA 1
ATOM 1350 C C . LYS A 1 164 ? -52.512 -4.992 59.030 1.00 81.62 164 LYS A C 1
ATOM 1352 O O . LYS A 1 164 ? -52.501 -4.969 60.257 1.00 81.62 164 LYS A O 1
ATOM 1357 N N . LYS A 1 165 ? -53.637 -4.844 58.322 1.00 84.25 165 LYS A N 1
ATOM 1358 C CA . LYS A 1 165 ? -54.957 -4.715 58.958 1.00 84.25 165 LYS A CA 1
ATOM 1359 C C . LYS A 1 165 ? -55.343 -5.972 59.734 1.00 84.25 165 LYS A C 1
ATOM 1361 O O . LYS A 1 165 ? -55.844 -5.833 60.846 1.00 84.25 165 LYS A O 1
ATOM 1366 N N . GLN A 1 166 ? -55.090 -7.163 59.185 1.00 86.81 166 GLN A N 1
ATOM 1367 C CA . GLN A 1 166 ? -55.329 -8.424 59.895 1.00 86.81 166 GLN A CA 1
ATOM 1368 C C . GLN A 1 166 ? -54.500 -8.525 61.177 1.00 86.81 166 GLN A C 1
ATOM 1370 O O . GLN A 1 166 ? -55.071 -8.786 62.229 1.00 86.81 166 GLN A O 1
ATOM 1375 N N . ILE A 1 167 ? -53.197 -8.229 61.121 1.00 87.25 167 ILE A N 1
ATOM 1376 C CA . ILE A 1 167 ? -52.326 -8.258 62.308 1.00 87.25 167 ILE A CA 1
ATOM 1377 C C . ILE A 1 167 ? -52.847 -7.306 63.392 1.00 87.25 167 ILE A C 1
ATOM 1379 O O . ILE A 1 167 ? -52.986 -7.707 64.542 1.00 87.25 167 ILE A O 1
ATOM 1383 N N . VAL A 1 168 ? -53.201 -6.068 63.029 1.00 88.94 168 VAL A N 1
ATOM 1384 C CA . VAL A 1 168 ? -53.732 -5.082 63.988 1.00 88.94 168 VAL A CA 1
ATOM 1385 C C . VAL A 1 168 ? -55.071 -5.534 64.586 1.00 88.94 168 VAL A C 1
ATOM 1387 O O . VAL A 1 168 ? -55.315 -5.336 65.777 1.00 88.94 168 VAL A O 1
ATOM 1390 N N . ALA A 1 169 ? -55.947 -6.149 63.786 1.00 88.19 169 ALA A N 1
ATOM 1391 C CA . ALA A 1 169 ? -57.213 -6.691 64.274 1.00 88.19 169 ALA A CA 1
ATOM 1392 C C . ALA A 1 169 ? -56.992 -7.867 65.242 1.00 88.19 169 ALA A C 1
ATOM 1394 O O . ALA A 1 169 ? -57.586 -7.892 66.323 1.00 88.19 169 ALA A O 1
ATOM 1395 N N . ASP A 1 170 ? -56.101 -8.799 64.905 1.00 88.00 170 ASP A N 1
ATOM 1396 C CA . ASP A 1 170 ? -55.755 -9.946 65.747 1.00 88.00 170 ASP A CA 1
ATOM 1397 C C . ASP A 1 170 ? -55.098 -9.502 67.063 1.00 88.00 170 ASP A C 1
ATOM 1399 O O . ASP A 1 170 ? -55.485 -9.960 68.138 1.00 88.00 170 ASP A O 1
ATOM 1403 N N . GLU A 1 171 ? -54.166 -8.548 67.021 1.00 87.00 171 GLU A N 1
ATOM 1404 C CA . GLU A 1 171 ? -53.571 -7.950 68.222 1.00 87.00 171 GLU A CA 1
ATOM 1405 C C . GLU A 1 171 ? -54.627 -7.270 69.101 1.00 87.00 171 GLU A C 1
ATOM 1407 O O . GLU A 1 171 ? -54.640 -7.470 70.316 1.00 87.00 171 GLU A O 1
ATOM 1412 N N . SER A 1 172 ? -55.560 -6.521 68.505 1.00 86.56 172 SER A N 1
ATOM 1413 C CA . SER A 1 172 ? -56.648 -5.872 69.243 1.00 86.56 172 SER A CA 1
ATOM 1414 C C . SER A 1 172 ? -57.600 -6.884 69.888 1.00 86.56 172 SER A C 1
ATOM 1416 O O . SER A 1 172 ? -57.999 -6.712 71.042 1.00 86.56 172 SER A O 1
ATOM 1418 N N . THR A 1 173 ? -57.964 -7.963 69.190 1.00 87.06 173 THR A N 1
ATOM 1419 C CA . THR A 1 173 ? -58.825 -9.013 69.764 1.00 87.06 173 THR A CA 1
ATOM 1420 C C . THR A 1 173 ? -58.126 -9.769 70.892 1.00 87.06 173 THR A C 1
ATOM 1422 O O . THR A 1 173 ? -58.747 -10.020 71.927 1.00 87.06 173 THR A O 1
ATOM 1425 N N . ASN A 1 174 ? -56.831 -10.058 70.742 1.00 86.56 174 ASN A N 1
ATOM 1426 C CA . ASN A 1 174 ? -56.024 -10.682 71.785 1.00 86.56 174 ASN A CA 1
ATOM 1427 C C . ASN A 1 174 ? -55.876 -9.773 73.012 1.00 86.56 174 ASN A C 1
ATOM 1429 O O . ASN A 1 174 ? -56.087 -10.248 74.124 1.00 86.56 174 ASN A O 1
ATOM 1433 N N . LEU A 1 175 ? -55.603 -8.476 72.829 1.00 85.44 175 LEU A N 1
ATOM 1434 C CA . LEU A 1 175 ? -55.557 -7.496 73.923 1.00 85.44 175 LEU A CA 1
ATOM 1435 C C . LEU A 1 175 ? -56.892 -7.399 74.668 1.00 85.44 175 LEU A C 1
ATOM 1437 O O . LEU A 1 175 ? -56.927 -7.449 75.892 1.00 85.44 175 LEU A O 1
ATOM 1441 N N . ASN A 1 176 ? -58.010 -7.336 73.942 1.00 85.38 176 ASN A N 1
ATOM 1442 C CA . ASN A 1 176 ? -59.335 -7.323 74.564 1.00 85.38 176 ASN A CA 1
ATOM 1443 C C . ASN A 1 176 ? -59.618 -8.614 75.351 1.00 85.38 176 ASN A C 1
ATOM 1445 O O . ASN A 1 176 ? -60.314 -8.593 76.367 1.00 85.38 176 ASN A O 1
ATOM 1449 N N . LYS A 1 177 ? -59.116 -9.760 74.877 1.00 87.62 177 LYS A N 1
ATOM 1450 C CA . LYS A 1 177 ? -59.262 -11.039 75.574 1.00 87.62 177 LYS A CA 1
ATOM 1451 C C . LYS A 1 177 ? -58.428 -11.069 76.856 1.00 87.62 177 LYS A C 1
ATOM 1453 O O . LYS A 1 177 ? -58.970 -11.419 77.902 1.00 87.62 177 LYS A O 1
ATOM 1458 N N . THR A 1 178 ? -57.163 -10.656 76.800 1.00 84.56 178 THR A N 1
ATOM 1459 C CA . THR A 1 178 ? -56.290 -10.607 77.982 1.00 84.56 178 THR A CA 1
ATOM 1460 C C . THR A 1 178 ? -56.771 -9.583 79.007 1.00 84.56 178 THR A C 1
ATOM 1462 O O . THR A 1 178 ? -56.696 -9.841 80.204 1.00 84.56 178 THR A O 1
ATOM 1465 N N . GLU A 1 179 ? -57.344 -8.458 78.574 1.00 87.56 179 GLU A N 1
ATOM 1466 C CA . GLU A 1 179 ? -57.959 -7.469 79.467 1.00 87.56 179 GLU A CA 1
ATOM 1467 C C . GLU A 1 179 ? -59.191 -8.037 80.194 1.00 87.56 179 GLU A C 1
ATOM 1469 O O . GLU A 1 179 ? -59.357 -7.853 81.404 1.00 87.56 179 GLU A O 1
ATOM 1474 N N . LYS A 1 180 ? -60.036 -8.806 79.494 1.00 87.12 180 LYS A N 1
ATOM 1475 C CA . LYS A 1 180 ? -61.160 -9.526 80.118 1.00 87.12 180 LYS A CA 1
ATOM 1476 C C . LYS A 1 180 ? -60.692 -10.578 81.124 1.00 87.12 180 LYS A C 1
ATOM 1478 O O . LYS A 1 180 ? -61.256 -10.681 82.207 1.00 87.12 180 LYS A O 1
ATOM 1483 N N . GLU A 1 181 ? -59.655 -11.340 80.791 1.00 89.25 181 GLU A N 1
ATOM 1484 C CA . GLU A 1 181 ? -59.066 -12.320 81.712 1.00 89.25 181 GLU A CA 1
ATOM 1485 C C . GLU A 1 181 ? -58.470 -11.629 82.951 1.00 89.25 181 GLU A C 1
ATOM 1487 O O . GLU A 1 181 ? -58.704 -12.064 84.078 1.00 89.25 181 GLU A O 1
ATOM 1492 N N . LEU A 1 182 ? -57.778 -10.500 82.771 1.00 90.00 182 LEU A N 1
ATOM 1493 C CA . LEU A 1 182 ? -57.207 -9.719 83.869 1.00 90.00 182 LEU A CA 1
ATOM 1494 C C . LEU A 1 182 ? -58.286 -9.147 84.798 1.00 90.00 182 LEU A C 1
ATOM 1496 O O . LEU A 1 182 ? -58.157 -9.225 86.020 1.00 90.00 182 LEU A O 1
ATOM 1500 N N . THR A 1 183 ? -59.357 -8.583 84.237 1.00 86.00 183 THR A N 1
ATOM 1501 C CA . THR A 1 183 ? -60.475 -8.037 85.026 1.00 86.00 183 THR A CA 1
ATOM 1502 C C . THR A 1 183 ? -61.204 -9.121 85.820 1.00 86.00 183 THR A C 1
ATOM 1504 O O . THR A 1 183 ? -61.545 -8.890 86.981 1.00 86.00 183 THR A O 1
ATOM 1507 N N . GLN A 1 184 ? -61.365 -10.318 85.249 1.00 88.62 184 GLN A N 1
ATOM 1508 C CA . GLN A 1 184 ? -61.919 -11.479 85.946 1.00 88.62 184 GLN A CA 1
ATOM 1509 C C . GLN A 1 184 ? -61.044 -11.898 87.140 1.00 88.62 184 GLN A C 1
ATOM 1511 O O . GLN A 1 184 ? -61.547 -12.023 88.256 1.00 88.62 184 GLN A O 1
ATOM 1516 N N . VAL A 1 185 ? -59.727 -12.031 86.942 1.00 88.44 185 VAL A N 1
ATOM 1517 C CA . VAL A 1 185 ? -58.782 -12.383 88.020 1.00 88.44 185 VAL A CA 1
ATOM 1518 C C . VAL A 1 185 ? -58.761 -11.323 89.126 1.00 88.44 185 VAL A C 1
ATOM 1520 O O . VAL A 1 185 ? -58.667 -11.651 90.310 1.00 88.44 185 VAL A O 1
ATOM 1523 N N . LEU A 1 186 ? -58.865 -10.037 88.774 1.00 87.88 186 LEU A N 1
ATOM 1524 C CA . LEU A 1 186 ? -58.958 -8.957 89.761 1.00 87.88 186 LEU A CA 1
ATOM 1525 C C . LEU A 1 186 ? -60.235 -9.055 90.606 1.00 87.88 186 LEU A C 1
ATOM 1527 O O . LEU A 1 186 ? -60.176 -8.837 91.818 1.00 87.88 186 LEU A O 1
ATOM 1531 N N . LEU A 1 187 ? -61.369 -9.403 89.992 1.00 88.94 187 LEU A N 1
ATOM 1532 C CA . LEU A 1 187 ? -62.630 -9.604 90.706 1.00 88.94 187 LEU A CA 1
ATOM 1533 C C . LEU A 1 187 ? -62.545 -10.796 91.669 1.00 88.94 187 LEU A C 1
ATOM 1535 O O . LEU A 1 187 ? -62.935 -10.675 92.830 1.00 88.94 187 LEU A O 1
ATOM 1539 N N . GLU A 1 188 ? -61.978 -11.914 91.216 1.00 85.69 188 GLU A N 1
ATOM 1540 C CA . GLU A 1 188 ? -61.763 -13.108 92.042 1.00 85.69 188 GLU A CA 1
ATOM 1541 C C . GLU A 1 188 ? -60.844 -12.815 93.236 1.00 85.69 188 GLU A C 1
ATOM 1543 O O . GLU A 1 188 ? -61.177 -13.154 94.373 1.00 85.69 188 GLU A O 1
ATOM 1548 N N . ASN A 1 189 ? -59.731 -12.106 93.019 1.00 84.00 189 ASN A N 1
ATOM 1549 C CA . ASN A 1 189 ? -58.839 -11.676 94.101 1.00 84.00 189 ASN A CA 1
ATOM 1550 C C . ASN A 1 189 ? -59.546 -10.773 95.120 1.00 84.00 189 ASN A C 1
ATOM 1552 O O . ASN A 1 189 ? -59.322 -10.907 96.328 1.00 84.00 189 ASN A O 1
ATOM 1556 N N . LYS A 1 190 ? -60.414 -9.864 94.658 1.00 86.75 190 LYS A N 1
ATOM 1557 C CA . LYS A 1 190 ? -61.209 -9.015 95.550 1.00 86.75 190 LYS A CA 1
ATOM 1558 C C . LYS A 1 190 ? -62.121 -9.861 96.441 1.00 86.75 190 LYS A C 1
ATOM 1560 O O . LYS A 1 190 ? -62.128 -9.666 97.653 1.00 86.75 190 LYS A O 1
ATOM 1565 N N . GLN A 1 191 ? -62.811 -10.838 95.860 1.00 83.38 191 GLN A N 1
ATOM 1566 C CA . GLN A 1 191 ? -63.718 -11.721 96.592 1.00 83.38 191 GLN A CA 1
ATOM 1567 C C . GLN A 1 191 ? -62.979 -12.617 97.60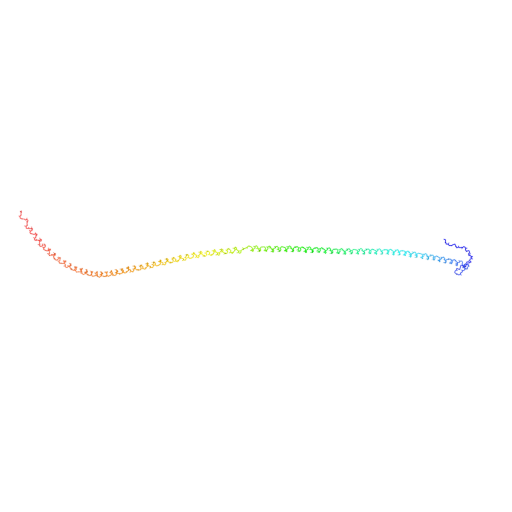1 1.00 83.38 191 GLN A C 1
ATOM 1569 O O . GLN A 1 191 ? -63.431 -12.793 98.730 1.00 83.38 191 GLN A O 1
ATOM 1574 N N . VAL A 1 192 ? -61.800 -13.137 97.240 1.00 85.38 192 VAL A N 1
ATOM 1575 C CA . VAL A 1 192 ? -60.937 -13.884 98.175 1.00 85.38 192 VAL A CA 1
ATOM 1576 C C . VAL A 1 192 ? -60.483 -13.002 99.341 1.00 85.38 192 VAL A C 1
ATOM 1578 O O . VAL A 1 192 ? -60.435 -13.468 100.480 1.00 85.38 192 VAL A O 1
ATOM 1581 N N . THR A 1 193 ? -60.176 -11.730 99.080 1.00 82.50 193 THR A N 1
ATOM 1582 C CA . THR A 1 193 ? -59.768 -10.775 100.121 1.00 82.50 193 THR A CA 1
ATOM 1583 C C . THR A 1 193 ? -60.916 -10.469 101.087 1.00 82.50 193 THR A C 1
ATOM 1585 O O . THR A 1 193 ? -60.697 -10.475 102.295 1.00 82.50 193 THR A O 1
ATOM 1588 N N . GLU A 1 194 ? -62.135 -10.267 100.580 1.00 82.62 194 GLU A N 1
ATOM 1589 C CA . GLU A 1 194 ? -63.342 -10.072 101.401 1.00 82.62 194 GLU A CA 1
ATOM 1590 C C . GLU A 1 194 ? -63.614 -11.298 102.295 1.00 82.62 194 GLU A C 1
ATOM 1592 O O . GLU A 1 194 ? -63.726 -11.162 103.516 1.00 82.62 194 GLU A O 1
ATOM 1597 N N . ASN A 1 195 ? -63.572 -12.512 101.735 1.00 83.44 195 ASN A N 1
ATOM 1598 C CA . ASN A 1 195 ? -63.721 -13.750 102.512 1.00 83.44 195 ASN A CA 1
ATOM 1599 C C . ASN A 1 195 ? -62.643 -13.890 103.607 1.00 83.44 195 ASN A C 1
ATOM 1601 O O . ASN A 1 195 ? -62.924 -14.346 104.715 1.00 83.44 195 ASN A O 1
ATOM 1605 N N . LEU A 1 196 ? -61.396 -13.493 103.322 1.00 81.06 196 LEU A N 1
ATOM 1606 C CA . LEU A 1 196 ? -60.320 -13.483 104.319 1.00 81.06 196 LEU A CA 1
ATOM 1607 C C . LEU A 1 196 ? -60.611 -12.511 105.468 1.00 81.06 196 LEU A C 1
ATOM 1609 O O . LEU A 1 196 ? -60.329 -12.848 106.620 1.00 81.06 196 LEU A O 1
ATOM 1613 N N . THR A 1 197 ? -61.177 -11.334 105.181 1.00 80.38 197 THR A N 1
ATOM 1614 C CA . THR A 1 197 ? -61.551 -10.366 106.222 1.00 80.38 197 THR A CA 1
ATOM 1615 C C . THR A 1 197 ? -62.694 -10.869 107.104 1.00 80.38 197 THR A C 1
ATOM 1617 O O . THR A 1 197 ? -62.591 -10.764 108.325 1.00 80.38 197 THR A O 1
ATOM 1620 N N . GLU A 1 198 ? -63.713 -11.516 106.531 1.00 80.69 198 GLU A N 1
ATOM 1621 C CA . GLU A 1 198 ? -64.811 -12.121 107.302 1.00 80.69 198 GLU A CA 1
ATOM 1622 C C . GLU A 1 198 ? -64.298 -13.214 108.255 1.00 80.69 198 GLU A C 1
ATOM 1624 O O . GLU A 1 198 ? -64.612 -13.214 109.448 1.00 80.69 198 GLU A O 1
ATOM 1629 N N . ILE A 1 199 ? -63.418 -14.099 107.771 1.00 79.00 199 ILE A N 1
ATOM 1630 C CA . ILE A 1 199 ? -62.798 -15.143 108.605 1.00 79.00 199 ILE A CA 1
ATOM 1631 C C . ILE A 1 199 ? -61.954 -14.521 109.734 1.00 79.00 199 ILE A C 1
ATOM 1633 O O . ILE A 1 199 ? -61.944 -15.026 110.861 1.00 79.00 199 ILE A O 1
ATOM 1637 N N . GLN A 1 200 ? -61.247 -13.417 109.471 1.00 76.81 200 GLN A N 1
ATOM 1638 C CA . GLN A 1 200 ? -60.479 -12.704 110.499 1.00 76.81 200 GLN A CA 1
ATOM 1639 C C . GLN A 1 200 ? -61.381 -12.094 111.585 1.00 76.81 200 GLN A C 1
ATOM 1641 O O . GLN A 1 200 ? -61.043 -12.174 112.772 1.00 76.81 200 GLN A O 1
ATOM 1646 N N . GLU A 1 201 ? -62.535 -11.537 111.213 1.00 78.44 201 GLU A N 1
ATOM 1647 C CA . GLU A 1 201 ? -63.525 -11.015 112.162 1.00 78.44 201 GLU A CA 1
ATOM 1648 C C . GLU A 1 201 ? -64.127 -12.129 113.035 1.00 78.44 201 GLU A C 1
ATOM 1650 O O . GLU A 1 201 ? -64.216 -11.979 114.261 1.00 78.44 201 GLU A O 1
ATOM 1655 N N . GLU A 1 202 ? -64.453 -13.287 112.452 1.00 77.19 202 GLU A N 1
ATOM 1656 C CA . GLU A 1 202 ? -64.944 -14.450 113.202 1.00 77.19 202 GLU A CA 1
ATOM 1657 C C . GLU A 1 202 ? -63.922 -14.956 114.235 1.00 77.19 202 GLU A C 1
ATOM 1659 O O . GLU A 1 202 ? -64.274 -15.231 115.393 1.00 77.19 202 GLU A O 1
ATOM 1664 N N . ILE A 1 203 ? -62.639 -15.021 113.858 1.00 77.31 203 ILE A N 1
ATOM 1665 C CA . ILE A 1 203 ? -61.548 -15.391 114.771 1.00 77.31 203 ILE A CA 1
ATOM 1666 C C . ILE A 1 203 ? -61.465 -14.400 115.943 1.00 77.31 203 ILE A C 1
ATOM 1668 O O . ILE A 1 203 ? -61.348 -14.827 117.099 1.00 77.31 203 ILE A O 1
ATOM 1672 N N . ALA A 1 204 ? -61.581 -13.093 115.691 1.00 77.06 204 ALA A N 1
ATOM 1673 C CA . ALA A 1 204 ? -61.537 -12.069 116.738 1.00 77.06 204 ALA A CA 1
ATOM 1674 C C . ALA A 1 204 ? -62.709 -12.196 117.735 1.00 77.06 204 ALA A C 1
ATOM 1676 O O . ALA A 1 204 ? -62.525 -12.071 118.955 1.00 77.06 204 ALA A O 1
ATOM 1677 N N . VAL A 1 205 ? -63.913 -12.516 117.249 1.00 78.00 205 VAL A N 1
ATOM 1678 C CA . VAL A 1 205 ? -65.095 -12.761 118.096 1.00 78.00 205 VAL A CA 1
ATOM 1679 C C . VAL A 1 205 ? -64.902 -13.994 118.986 1.00 78.00 205 VAL A C 1
ATOM 1681 O O . VAL A 1 205 ? -65.212 -13.954 120.185 1.00 78.00 205 VAL A O 1
ATOM 1684 N N . LEU A 1 206 ? -64.363 -15.089 118.441 1.00 76.31 206 LEU A N 1
ATOM 1685 C CA . LEU A 1 206 ? -64.086 -16.310 119.206 1.00 76.31 206 LEU A CA 1
ATOM 1686 C C . LEU A 1 206 ? -63.000 -16.093 120.270 1.00 76.31 206 LEU A C 1
ATOM 1688 O O . LEU A 1 206 ? -63.163 -16.533 121.415 1.00 76.31 206 LEU A O 1
ATOM 1692 N N . GLN A 1 207 ? -61.939 -15.350 119.945 1.00 71.88 207 GLN A N 1
ATOM 1693 C CA . GLN A 1 207 ? -60.886 -14.983 120.898 1.00 71.88 207 GLN A CA 1
ATOM 1694 C C . GLN A 1 207 ? -61.429 -14.150 122.075 1.00 71.88 207 GLN A C 1
ATOM 1696 O O . GLN A 1 207 ? -61.065 -14.393 123.231 1.00 71.88 207 GLN A O 1
ATOM 1701 N N . ASN A 1 208 ? -62.359 -13.222 121.825 1.00 68.81 208 ASN A N 1
ATOM 1702 C CA . ASN A 1 208 ? -63.003 -12.439 122.885 1.00 68.81 208 ASN A CA 1
ATOM 1703 C C . ASN A 1 208 ? -63.934 -13.284 123.777 1.00 68.81 208 ASN A C 1
ATOM 1705 O O . ASN A 1 208 ? -63.934 -13.116 125.002 1.00 68.81 208 ASN A O 1
ATOM 1709 N N . LYS A 1 209 ? -64.665 -14.258 123.212 1.00 67.81 209 LYS A N 1
ATOM 1710 C CA . LYS A 1 209 ? -65.475 -15.215 123.996 1.00 67.81 209 LYS A CA 1
ATOM 1711 C C . LYS A 1 209 ? -64.615 -16.119 124.892 1.00 67.81 209 LYS A C 1
ATOM 1713 O O . LYS A 1 209 ? -65.020 -16.418 126.018 1.00 67.81 209 LYS A O 1
ATOM 1718 N N . MET A 1 210 ? -63.423 -16.514 124.436 1.00 62.38 210 MET A N 1
ATOM 1719 C CA . MET A 1 210 ? -62.453 -17.284 125.232 1.00 62.38 210 MET A CA 1
ATOM 1720 C C . MET A 1 210 ? -61.919 -16.483 126.431 1.00 62.38 210 MET A C 1
ATOM 1722 O O . MET A 1 210 ? -61.912 -16.995 127.553 1.00 62.38 210 MET A O 1
ATOM 1726 N N . LYS A 1 211 ? -61.566 -15.202 126.239 1.00 62.03 211 LYS A N 1
ATOM 1727 C CA . LYS A 1 211 ? -61.115 -14.318 127.333 1.00 62.03 211 LYS A CA 1
ATOM 1728 C C . LYS A 1 211 ? -62.173 -14.138 128.431 1.00 62.03 211 LYS A C 1
ATOM 1730 O O . LYS A 1 211 ? -61.829 -14.138 129.612 1.00 62.03 211 LYS A O 1
ATOM 1735 N N . TYR A 1 212 ? -63.455 -14.036 128.072 1.00 59.56 212 TYR A N 1
ATOM 1736 C CA . TYR A 1 212 ? -64.546 -13.869 129.044 1.00 59.56 212 TYR A CA 1
ATOM 1737 C C . TYR A 1 212 ? -64.830 -15.146 129.859 1.00 59.56 212 TYR A C 1
ATOM 1739 O O . TYR A 1 212 ? -65.165 -15.067 131.042 1.00 59.56 212 TYR A O 1
ATOM 1747 N N . LYS A 1 213 ? -64.659 -16.335 129.259 1.00 60.16 213 LYS A N 1
ATOM 1748 C CA . LYS A 1 213 ? -64.822 -17.622 129.960 1.00 60.16 213 LYS A CA 1
ATOM 1749 C C . LYS A 1 213 ? -63.644 -17.958 130.882 1.00 60.16 213 LYS A C 1
ATOM 1751 O O . LYS A 1 213 ? -63.894 -18.454 131.977 1.00 60.16 213 LYS A O 1
ATOM 1756 N N . SER A 1 214 ? -62.404 -17.629 130.502 1.00 56.03 214 SER A N 1
ATOM 1757 C CA . SER A 1 214 ? -61.222 -17.833 131.362 1.00 56.03 214 SER A CA 1
ATOM 1758 C C . SER A 1 214 ? -61.317 -17.007 132.653 1.00 56.03 214 SER A C 1
ATOM 1760 O O . SER A 1 214 ? -61.194 -17.542 133.750 1.00 56.03 214 SER A O 1
ATOM 1762 N N . LYS A 1 215 ? -61.703 -15.727 132.545 1.00 58.66 215 LYS A N 1
ATOM 1763 C CA . LYS A 1 215 ? -61.779 -14.799 133.690 1.00 58.66 215 LYS A CA 1
ATOM 1764 C C . LYS A 1 215 ? -62.863 -15.152 134.727 1.00 58.66 215 LYS A C 1
ATOM 1766 O O . LYS A 1 215 ? -62.787 -14.714 135.869 1.00 58.66 215 LYS A O 1
ATOM 1771 N N . LYS A 1 216 ? -63.872 -15.954 134.356 1.00 55.59 216 LYS A N 1
ATOM 1772 C CA . LYS A 1 216 ? -64.917 -16.457 135.274 1.00 55.59 216 LYS A CA 1
ATOM 1773 C C . LYS A 1 216 ? -64.506 -17.734 136.021 1.00 55.59 216 LYS A C 1
ATOM 1775 O O . LYS A 1 216 ? -65.069 -18.012 137.077 1.00 55.59 216 LYS A O 1
ATOM 1780 N N . PHE A 1 217 ? -63.572 -18.513 135.473 1.00 57.28 217 PHE A N 1
ATOM 1781 C CA . PHE A 1 217 ? -63.074 -19.750 136.081 1.00 57.28 217 PHE A CA 1
ATOM 1782 C C . PHE A 1 217 ? -61.991 -19.467 137.131 1.00 57.28 217 PHE A C 1
ATOM 1784 O O . PHE A 1 217 ? -62.009 -20.076 138.201 1.00 57.28 217 PHE A O 1
ATOM 1791 N N . ASP A 1 218 ? -61.130 -18.480 136.871 1.00 59.88 218 ASP A N 1
ATOM 1792 C CA . ASP A 1 218 ? -60.029 -18.116 137.771 1.00 59.88 218 ASP A CA 1
ATOM 1793 C C . ASP A 1 218 ? -60.536 -17.480 139.085 1.00 59.88 218 ASP A C 1
ATOM 1795 O O . ASP A 1 218 ? -60.142 -17.914 140.166 1.00 59.88 218 ASP A O 1
ATOM 1799 N N . ASN A 1 219 ? -61.546 -16.598 139.029 1.00 58.84 219 ASN A N 1
ATOM 1800 C CA . ASN A 1 219 ? -62.157 -15.998 140.230 1.00 58.84 219 ASN A CA 1
ATOM 1801 C C . ASN A 1 219 ? -62.882 -17.004 141.151 1.00 58.84 219 ASN A C 1
ATOM 1803 O O . ASN A 1 219 ? -63.099 -16.707 142.324 1.00 58.84 219 ASN A O 1
ATOM 1807 N N . LYS A 1 220 ? -63.305 -18.173 140.644 1.00 62.38 220 LYS A N 1
ATOM 1808 C CA . LYS A 1 220 ? -64.015 -19.180 141.456 1.00 62.38 220 LYS A CA 1
ATOM 1809 C C . LYS A 1 220 ? -63.040 -20.066 142.238 1.00 62.38 220 LYS A C 1
ATOM 1811 O O . LYS A 1 220 ? -63.291 -20.364 143.402 1.00 62.38 220 LYS A O 1
ATOM 1816 N N . LYS A 1 221 ? -61.906 -20.423 141.627 1.00 65.06 221 LYS A N 1
ATOM 1817 C CA . LYS A 1 221 ? -60.850 -21.215 142.276 1.00 65.06 221 LYS A CA 1
ATOM 1818 C C . LYS A 1 221 ? -60.087 -20.427 143.342 1.00 65.06 221 LYS A C 1
ATOM 1820 O O . LYS A 1 221 ? -59.670 -21.014 144.332 1.00 65.06 221 LYS A O 1
ATOM 1825 N N . GLU A 1 222 ? -59.949 -19.113 143.182 1.00 66.00 222 GLU A N 1
ATOM 1826 C CA . GLU A 1 222 ? -59.248 -18.254 144.147 1.00 66.00 222 GLU A CA 1
ATOM 1827 C C . GLU A 1 222 ? -60.017 -18.082 145.476 1.00 66.00 222 GLU A C 1
ATOM 1829 O O . GLU A 1 222 ? -59.412 -18.030 146.547 1.00 66.00 222 GLU A O 1
ATOM 1834 N N . ILE A 1 223 ? -61.357 -18.097 145.442 1.00 68.19 223 ILE A N 1
ATOM 1835 C CA . ILE A 1 223 ? -62.206 -18.080 146.651 1.00 68.19 223 ILE A CA 1
ATOM 1836 C C . ILE A 1 223 ? -62.166 -19.439 147.373 1.00 68.19 223 ILE A C 1
ATOM 1838 O O . ILE A 1 223 ? -62.076 -19.486 148.600 1.00 68.19 223 ILE A O 1
ATOM 1842 N N . GLU A 1 224 ? -62.197 -20.548 146.626 1.00 66.88 224 GLU A N 1
ATOM 1843 C CA . GLU A 1 224 ? -62.108 -21.903 147.193 1.00 66.88 224 GLU A CA 1
ATOM 1844 C C . GLU A 1 224 ? -60.734 -22.170 147.841 1.00 66.88 224 GLU A C 1
ATOM 1846 O O . GLU A 1 224 ? -60.671 -22.791 148.903 1.00 66.88 224 GLU A O 1
ATOM 1851 N N . LEU A 1 225 ? -59.645 -21.639 147.269 1.00 69.06 225 LEU A N 1
ATOM 1852 C CA . LEU A 1 225 ? -58.290 -21.797 147.810 1.00 69.06 225 LEU A CA 1
ATOM 1853 C C . LEU A 1 225 ? -58.100 -21.066 149.154 1.00 69.06 225 LEU A C 1
ATOM 1855 O O . LEU A 1 225 ? -57.509 -21.621 150.079 1.00 69.06 225 LEU A O 1
ATOM 1859 N N . ASN A 1 226 ? -58.637 -19.847 149.285 1.00 71.31 226 ASN A N 1
ATOM 1860 C CA . ASN A 1 226 ? -58.506 -19.051 150.511 1.00 71.31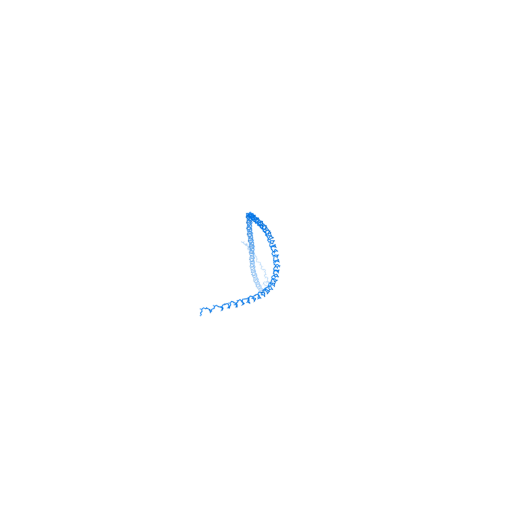 226 ASN A CA 1
ATOM 1861 C C . ASN A 1 226 ? -59.326 -19.616 151.684 1.00 71.31 226 ASN A C 1
ATOM 1863 O O . ASN A 1 226 ? -58.855 -19.598 152.821 1.00 71.31 226 ASN A O 1
ATOM 1867 N N . ASN A 1 227 ? -60.512 -20.177 151.426 1.00 72.88 227 ASN A N 1
ATOM 1868 C CA . ASN A 1 227 ? -61.313 -20.820 152.475 1.00 72.88 227 ASN A CA 1
ATOM 1869 C C . ASN A 1 227 ? -60.653 -22.104 153.002 1.00 72.88 227 ASN A C 1
ATOM 1871 O O . ASN A 1 227 ? -60.646 -22.341 154.209 1.00 72.88 227 ASN A O 1
ATOM 1875 N N . LEU A 1 228 ? -60.043 -22.900 152.117 1.00 75.94 228 LEU A N 1
ATOM 1876 C CA . LEU A 1 228 ? -59.358 -24.132 152.513 1.00 75.94 228 LEU A CA 1
ATOM 1877 C C . LEU A 1 228 ? -58.076 -23.850 153.318 1.00 75.94 228 LEU A C 1
ATOM 1879 O O . LEU A 1 228 ? -57.763 -24.581 154.258 1.00 75.94 228 LEU A O 1
ATOM 1883 N N . ALA A 1 229 ? -57.362 -22.766 152.997 1.00 72.06 229 ALA A N 1
ATOM 1884 C CA . ALA A 1 229 ? -56.201 -22.321 153.767 1.00 72.06 229 ALA A CA 1
ATOM 1885 C C . ALA A 1 229 ? -56.578 -21.920 155.207 1.00 72.06 229 ALA A C 1
ATOM 1887 O O . ALA A 1 229 ? -55.901 -22.324 156.155 1.00 72.06 229 ALA A O 1
ATOM 1888 N N . PHE A 1 230 ? -57.691 -21.197 155.382 1.00 76.31 230 PHE A N 1
ATOM 1889 C CA . PHE A 1 230 ? -58.187 -20.785 156.699 1.00 76.31 230 PHE A CA 1
ATOM 1890 C C . PHE A 1 230 ? -58.639 -21.976 157.564 1.00 76.31 230 PHE A C 1
ATOM 1892 O O . PHE A 1 230 ? -58.321 -22.042 158.754 1.00 76.31 230 PHE A O 1
ATOM 1899 N N . GLU A 1 231 ? -59.335 -22.957 156.976 1.00 72.88 231 GLU A N 1
ATOM 1900 C CA . GLU A 1 231 ? -59.725 -24.174 157.702 1.00 72.88 231 GLU A CA 1
ATOM 1901 C C . GLU A 1 231 ? -58.512 -24.992 158.152 1.00 72.88 231 GLU A C 1
ATOM 1903 O O . GLU A 1 231 ? -58.482 -25.464 159.292 1.00 72.88 231 GLU A O 1
ATOM 1908 N N . HIS A 1 232 ? -57.489 -25.120 157.301 1.00 77.31 232 HIS A N 1
ATOM 1909 C CA . HIS A 1 232 ? -56.279 -25.861 157.647 1.00 77.31 232 HIS A CA 1
ATOM 1910 C C . HIS A 1 232 ? -55.515 -25.203 158.811 1.00 77.31 232 HIS A C 1
ATOM 1912 O O . HIS A 1 232 ? -55.004 -25.907 159.687 1.00 77.31 232 HIS A O 1
ATOM 1918 N N . GLU A 1 233 ? -55.461 -23.869 158.869 1.00 80.50 233 GLU A N 1
ATOM 1919 C CA . GLU A 1 233 ? -54.829 -23.136 159.974 1.00 80.50 233 GLU A CA 1
ATOM 1920 C C . GLU A 1 233 ? -55.590 -23.335 161.301 1.00 80.50 233 GLU A C 1
ATOM 1922 O O . GLU A 1 233 ? -54.992 -23.646 162.338 1.00 80.50 233 GLU A O 1
ATOM 1927 N N . MET A 1 234 ? -56.925 -23.254 161.261 1.00 76.00 234 MET A N 1
ATOM 1928 C CA . MET A 1 234 ? -57.795 -23.491 162.421 1.00 76.00 234 MET A CA 1
ATOM 1929 C C . MET A 1 234 ? -57.698 -24.929 162.951 1.00 76.00 234 MET A C 1
ATOM 1931 O O . MET A 1 234 ? -57.639 -25.141 164.169 1.00 76.00 234 MET A O 1
ATOM 1935 N N . LEU A 1 235 ? -57.645 -25.924 162.060 1.00 77.19 235 LEU A N 1
ATOM 1936 C CA . LEU A 1 235 ? -57.511 -27.333 162.441 1.00 77.19 235 LEU A CA 1
ATOM 1937 C C . LEU A 1 235 ? -5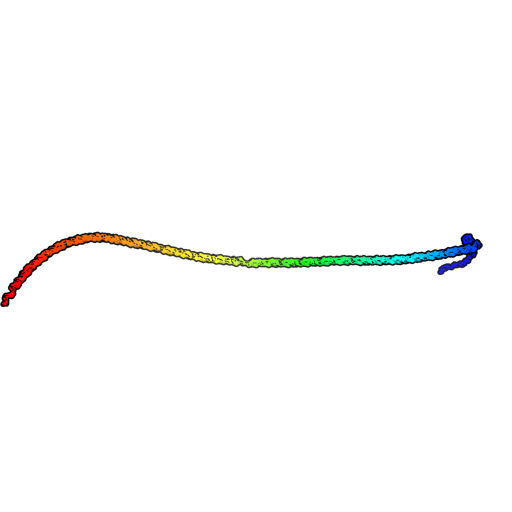6.156 -27.613 163.096 1.00 77.19 235 LEU A C 1
ATOM 1939 O O . LEU A 1 235 ? -56.084 -28.327 164.096 1.00 77.19 235 LEU A O 1
ATOM 1943 N N . GLN A 1 236 ? -55.086 -27.013 162.573 1.00 76.88 236 GLN A N 1
ATOM 1944 C CA . GLN A 1 236 ? -53.738 -27.185 163.108 1.00 76.88 236 GLN A CA 1
ATOM 1945 C C . GLN A 1 236 ? -53.602 -26.586 164.517 1.00 76.88 236 GLN A C 1
ATOM 1947 O O . GLN A 1 236 ? -52.905 -27.150 165.365 1.00 76.88 236 GLN A O 1
ATOM 1952 N N . LYS A 1 237 ? -54.305 -25.478 164.791 1.00 78.12 237 LYS A N 1
ATOM 1953 C CA . LYS A 1 237 ? -54.362 -24.861 166.123 1.00 78.12 237 LYS A CA 1
ATOM 1954 C C . LYS A 1 237 ? -55.102 -25.753 167.129 1.00 78.12 237 LYS A C 1
ATOM 1956 O O . LYS A 1 237 ? -54.544 -26.062 168.179 1.00 78.12 237 LYS A O 1
ATOM 1961 N N . LYS A 1 238 ? -56.278 -26.275 166.754 1.00 77.56 238 LYS A N 1
ATOM 1962 C CA . LYS A 1 238 ? -57.036 -27.255 167.560 1.00 77.56 238 LYS A CA 1
ATOM 1963 C C . LYS A 1 238 ? -56.259 -28.545 167.824 1.00 77.56 238 LYS A C 1
ATOM 1965 O O . LYS A 1 238 ? -56.335 -29.099 168.916 1.00 77.56 238 LYS A O 1
ATOM 1970 N N . PHE A 1 239 ? -55.496 -29.025 166.844 1.00 74.38 239 PHE A N 1
ATOM 1971 C CA . PHE A 1 239 ? -54.697 -30.240 167.000 1.00 74.38 239 PHE A CA 1
ATOM 1972 C C . PHE A 1 239 ? -53.578 -30.069 168.040 1.00 74.38 239 PHE A C 1
ATOM 1974 O O . PHE A 1 239 ? -53.325 -30.985 168.819 1.00 74.38 239 PHE A O 1
ATOM 1981 N N . LYS A 1 240 ? -52.947 -28.886 168.111 1.00 77.81 240 LYS A N 1
ATOM 1982 C CA . LYS A 1 240 ? -51.956 -28.575 169.158 1.00 77.81 240 LYS A CA 1
ATOM 1983 C C . LYS A 1 240 ? -52.578 -28.503 170.555 1.00 77.81 240 LYS A C 1
ATOM 1985 O O . LYS A 1 240 ? -51.966 -28.987 171.502 1.00 77.81 240 LYS A O 1
ATOM 1990 N N . GLU A 1 241 ? -53.779 -27.939 170.681 1.00 75.75 241 GLU A N 1
ATOM 1991 C CA . GLU A 1 241 ? -54.511 -27.879 171.957 1.00 75.75 241 GLU A CA 1
ATOM 1992 C C . GLU A 1 241 ? -54.892 -29.281 172.455 1.00 75.75 241 GLU A C 1
ATOM 1994 O O . GLU A 1 241 ? -54.602 -29.624 173.600 1.00 75.75 241 GLU A O 1
ATOM 1999 N N . LEU A 1 242 ? -55.421 -30.138 171.574 1.00 76.44 242 LEU A N 1
ATOM 2000 C CA . LEU A 1 242 ? -55.758 -31.525 171.915 1.00 76.44 242 LEU A CA 1
ATOM 2001 C C . LEU A 1 242 ? -54.532 -32.354 172.327 1.00 76.44 242 LEU A C 1
ATOM 2003 O O . LEU A 1 242 ? -54.632 -33.196 173.216 1.00 76.44 242 LEU A O 1
ATOM 2007 N N . GLN A 1 243 ? -53.361 -32.127 171.721 1.00 73.31 243 GLN A N 1
ATOM 2008 C CA . GLN A 1 243 ? -52.136 -32.822 172.136 1.00 73.31 243 GLN A CA 1
ATOM 2009 C C . GLN A 1 243 ? -51.680 -32.436 173.550 1.00 73.31 243 GLN A C 1
ATOM 2011 O O . GLN A 1 243 ? -51.193 -33.299 174.283 1.00 73.31 243 GLN A O 1
ATOM 2016 N N . LEU A 1 244 ? -51.853 -31.170 173.944 1.00 79.00 244 LEU A N 1
ATOM 2017 C CA . LEU A 1 244 ? -51.563 -30.714 175.307 1.00 79.00 244 LEU A CA 1
ATOM 2018 C C . LEU A 1 244 ? -52.542 -31.325 176.319 1.00 79.00 244 LEU A C 1
ATOM 2020 O O . LEU A 1 244 ? -52.112 -31.820 177.359 1.00 79.00 244 LEU A O 1
ATOM 2024 N N . GLU A 1 245 ? -53.831 -31.373 175.981 1.00 75.62 245 GLU A N 1
ATOM 2025 C CA . GLU A 1 245 ? -54.875 -31.925 176.851 1.00 75.62 245 GLU A CA 1
ATOM 2026 C C . GLU A 1 245 ? -54.709 -33.442 177.068 1.00 75.62 245 GLU A C 1
ATOM 2028 O O . GLU A 1 245 ? -54.806 -33.935 178.193 1.00 75.62 245 GLU A O 1
ATOM 2033 N N . VAL A 1 246 ? -54.352 -34.191 176.015 1.00 77.12 246 VAL A N 1
ATOM 2034 C CA . VAL A 1 246 ? -54.037 -35.628 176.118 1.00 77.12 246 VAL A CA 1
ATOM 2035 C C . VAL A 1 246 ? -52.807 -35.874 176.999 1.00 77.12 246 VAL A C 1
ATOM 2037 O O . VAL A 1 246 ? -52.799 -36.824 177.786 1.00 77.12 246 VAL A O 1
ATOM 2040 N N . ALA A 1 247 ? -51.778 -35.024 176.916 1.00 73.88 247 ALA A N 1
ATOM 2041 C CA . ALA A 1 247 ? -50.587 -35.151 177.754 1.00 73.88 247 ALA A CA 1
ATOM 2042 C C . ALA A 1 247 ? -50.894 -34.919 179.250 1.00 73.88 247 ALA A C 1
ATOM 2044 O O . ALA A 1 247 ? -50.399 -35.666 180.100 1.00 73.88 247 ALA A O 1
ATOM 2045 N N . GLU A 1 248 ? -51.747 -33.943 179.583 1.00 75.94 248 GLU A N 1
ATOM 2046 C CA . GLU A 1 248 ? -52.196 -33.700 180.964 1.00 75.94 248 GLU A CA 1
ATOM 2047 C C . GLU A 1 248 ? -53.106 -34.818 181.501 1.00 75.94 248 GLU A C 1
ATOM 2049 O O . GLU A 1 248 ? -52.934 -35.273 182.641 1.00 75.94 248 GLU A O 1
ATOM 2054 N N . LEU A 1 249 ? -54.032 -35.325 180.680 1.00 75.31 249 LEU A N 1
ATOM 2055 C CA . LEU A 1 249 ? -54.919 -36.439 181.040 1.00 75.31 249 LEU A CA 1
ATOM 2056 C C . LEU A 1 249 ? -54.155 -37.749 181.272 1.00 75.31 249 LEU A C 1
ATOM 2058 O O . LEU A 1 249 ? -54.453 -38.485 182.214 1.00 75.31 249 LEU A O 1
ATOM 2062 N N . HIS A 1 250 ? -53.134 -38.042 180.463 1.00 70.81 250 HIS A N 1
ATOM 2063 C CA . HIS A 1 250 ? -52.286 -39.218 180.674 1.00 70.81 250 HIS A CA 1
ATOM 2064 C C . HIS A 1 250 ? -51.495 -39.138 181.985 1.00 70.81 250 HIS A C 1
ATOM 2066 O O . HIS A 1 250 ? -51.412 -40.136 182.705 1.00 70.81 250 HIS A O 1
ATOM 2072 N N . LYS A 1 251 ? -50.969 -37.958 182.339 1.00 75.12 251 LYS A N 1
ATOM 2073 C CA . LYS A 1 251 ? -50.250 -37.756 183.605 1.00 75.12 251 LYS A CA 1
ATOM 2074 C C . LYS A 1 251 ? -51.165 -37.960 184.820 1.00 75.12 251 LYS A C 1
ATOM 2076 O O . LYS A 1 251 ? -50.819 -38.696 185.741 1.00 75.12 251 LYS A O 1
ATOM 2081 N N . THR A 1 252 ? -52.355 -37.363 184.801 1.00 74.31 252 THR A N 1
ATOM 2082 C CA . THR A 1 252 ? -53.322 -37.437 185.915 1.00 74.31 252 THR A CA 1
ATOM 2083 C C . THR A 1 252 ? -53.965 -38.822 186.070 1.00 74.31 252 THR A C 1
ATOM 2085 O O . THR A 1 252 ? -54.174 -39.294 187.194 1.00 74.31 252 THR A O 1
ATOM 2088 N N . SER A 1 253 ? -54.232 -39.519 184.960 1.00 70.38 253 SER A N 1
ATOM 2089 C CA . SER A 1 253 ? -54.710 -40.908 184.962 1.00 70.38 253 SER A CA 1
ATOM 2090 C C . SER A 1 253 ? -53.682 -41.863 185.579 1.00 70.38 253 SER A C 1
ATOM 2092 O O . SER A 1 253 ? -54.030 -42.651 186.465 1.00 70.38 253 SER A O 1
ATOM 2094 N N . ALA A 1 254 ? -52.405 -41.745 185.190 1.00 72.25 254 ALA A N 1
ATOM 2095 C CA . ALA A 1 254 ? -51.326 -42.580 185.720 1.00 72.25 254 ALA A CA 1
ATOM 2096 C C . ALA A 1 254 ? -51.198 -42.456 187.252 1.00 72.25 254 ALA A C 1
ATOM 2098 O O . ALA A 1 254 ? -51.165 -43.469 187.953 1.00 72.25 254 ALA A O 1
ATOM 2099 N N . GLU A 1 255 ? -51.242 -41.229 187.783 1.00 74.00 255 GLU A N 1
ATOM 2100 C CA . GLU A 1 255 ? -51.188 -40.969 189.231 1.00 74.00 255 GLU A CA 1
ATOM 2101 C C . GLU A 1 255 ? -52.417 -41.515 189.992 1.00 74.00 255 GLU A C 1
ATOM 2103 O O . GLU A 1 255 ? -52.326 -41.911 191.159 1.00 74.00 255 GLU A O 1
ATOM 2108 N N . THR A 1 256 ? -53.591 -41.548 189.351 1.00 69.69 256 THR A N 1
ATOM 2109 C CA . THR A 1 256 ? -54.843 -42.020 189.971 1.00 69.69 256 THR A CA 1
ATOM 2110 C C . THR A 1 256 ? -54.914 -43.548 190.018 1.00 69.69 256 THR A C 1
ATOM 2112 O O . THR A 1 256 ? -55.344 -44.116 191.028 1.00 69.69 256 THR A O 1
ATOM 2115 N N . ILE A 1 257 ? -54.447 -44.225 188.964 1.00 70.38 257 ILE A N 1
ATOM 2116 C CA . ILE A 1 257 ? -54.382 -45.692 188.896 1.00 70.38 257 ILE A CA 1
ATOM 2117 C C . ILE A 1 257 ? -53.426 -46.240 189.965 1.00 70.38 257 ILE A C 1
ATOM 2119 O O . ILE A 1 257 ? -53.767 -47.208 190.649 1.00 70.38 257 ILE A O 1
ATOM 2123 N N . GLU A 1 258 ? -52.280 -45.589 190.185 1.00 72.06 258 GLU A N 1
ATOM 2124 C CA . GLU A 1 258 ? -51.320 -45.982 191.225 1.00 72.06 258 GLU A CA 1
ATOM 2125 C C . GLU A 1 258 ? -51.932 -45.894 192.637 1.00 72.06 258 GLU A C 1
ATOM 2127 O O . GLU A 1 258 ? -51.816 -46.823 193.443 1.00 72.06 258 GLU A O 1
ATOM 2132 N N . LYS A 1 259 ? -52.697 -44.829 192.917 1.00 73.19 259 LYS A N 1
ATOM 2133 C CA . LYS A 1 259 ? -53.415 -44.661 194.195 1.00 73.19 259 LYS A CA 1
ATOM 2134 C C . LYS A 1 259 ? -54.534 -45.688 194.392 1.00 73.19 259 LYS A C 1
ATOM 2136 O O . LYS A 1 259 ? -54.735 -46.156 195.515 1.00 73.19 259 LYS A O 1
ATOM 2141 N N . MET A 1 260 ? -55.277 -46.041 193.337 1.00 68.19 260 MET A N 1
ATOM 2142 C CA . MET A 1 260 ? -56.357 -47.035 193.433 1.00 68.19 260 MET A CA 1
ATOM 2143 C C . MET A 1 260 ? -55.825 -48.458 193.625 1.00 68.19 260 MET A C 1
ATOM 2145 O O . MET A 1 260 ? -56.384 -49.201 194.435 1.00 68.19 260 MET A O 1
ATOM 2149 N N . LYS A 1 261 ? -54.725 -48.816 192.951 1.00 70.38 261 LYS A N 1
ATOM 2150 C CA . LYS A 1 261 ? -54.082 -50.132 193.074 1.00 70.38 261 LYS A CA 1
ATOM 2151 C C . LYS A 1 261 ? -53.630 -50.412 194.510 1.00 70.38 261 LYS A C 1
ATOM 2153 O O . LYS A 1 261 ? -54.059 -51.398 195.103 1.00 70.38 261 LYS A O 1
ATOM 2158 N N . ASN A 1 262 ? -52.914 -49.469 195.126 1.00 73.94 262 ASN A N 1
ATOM 2159 C CA . ASN A 1 262 ? -52.447 -49.607 196.511 1.00 73.94 262 ASN A CA 1
ATOM 2160 C C . ASN A 1 262 ? -53.606 -49.776 197.520 1.00 73.94 262 ASN A C 1
ATOM 2162 O O . ASN A 1 262 ? -53.459 -50.430 198.552 1.00 73.94 262 ASN A O 1
ATOM 2166 N N . LYS A 1 263 ? -54.789 -49.215 197.221 1.00 73.75 263 LYS A N 1
ATOM 2167 C CA . LYS A 1 263 ? -55.988 -49.320 198.071 1.00 73.75 263 LYS A CA 1
ATOM 2168 C C . LYS A 1 263 ? -56.744 -50.642 197.881 1.00 73.75 263 LYS A C 1
ATOM 2170 O O . LYS A 1 263 ? -57.366 -51.124 198.831 1.00 73.75 263 LYS A O 1
ATOM 2175 N N . ALA A 1 264 ? -56.709 -51.215 196.678 1.00 68.12 264 ALA A N 1
ATOM 2176 C CA . ALA A 1 264 ? -57.301 -52.516 196.371 1.00 68.12 264 ALA A CA 1
ATOM 2177 C C . ALA A 1 264 ? -56.494 -53.662 197.001 1.00 68.12 264 ALA A C 1
ATOM 2179 O O . ALA A 1 264 ? -57.085 -54.520 197.662 1.00 68.12 264 ALA A O 1
ATOM 2180 N N . ASP A 1 265 ? -55.164 -53.609 196.903 1.00 72.50 265 ASP A N 1
ATOM 2181 C CA . ASP A 1 265 ? -54.265 -54.628 197.462 1.00 72.50 265 ASP A CA 1
ATOM 2182 C C . ASP A 1 265 ? -54.405 -54.728 198.994 1.00 72.50 265 ASP A C 1
ATOM 2184 O O . ASP A 1 265 ? -54.503 -55.820 199.559 1.00 72.50 265 ASP A O 1
ATOM 2188 N N . ALA A 1 266 ? -54.560 -53.587 199.677 1.00 72.31 266 ALA A N 1
ATOM 2189 C CA . ALA A 1 266 ? -54.807 -53.554 201.119 1.00 72.31 266 ALA A CA 1
ATOM 2190 C C . ALA A 1 266 ? -56.154 -54.194 201.521 1.00 72.31 266 ALA A C 1
ATOM 2192 O O . ALA A 1 266 ? -56.242 -54.879 202.545 1.00 72.31 266 ALA A O 1
ATOM 2193 N N . LYS A 1 267 ? -57.215 -53.996 200.722 1.00 75.38 267 LYS A N 1
ATOM 2194 C CA . LYS A 1 267 ? -58.534 -54.612 200.965 1.00 75.38 267 LYS A CA 1
ATOM 2195 C C . LYS A 1 267 ? -58.531 -56.114 200.692 1.00 75.38 267 LYS A C 1
ATOM 2197 O O . LYS A 1 267 ? -59.186 -56.850 201.432 1.00 75.38 267 LYS A O 1
ATOM 2202 N N . HIS A 1 268 ? -57.803 -56.562 199.669 1.00 73.31 268 HIS A N 1
ATOM 2203 C CA . HIS A 1 268 ? -57.672 -57.980 199.339 1.00 73.31 268 HIS A CA 1
ATOM 2204 C C . HIS A 1 268 ? -57.058 -58.758 200.510 1.00 73.31 268 HIS A C 1
ATOM 2206 O O . HIS A 1 268 ? -57.673 -59.696 201.019 1.00 73.31 268 HIS A O 1
ATOM 2212 N N . MET A 1 269 ? -55.949 -58.251 201.059 1.00 73.88 269 MET A N 1
ATOM 2213 C CA . MET A 1 269 ? -55.268 -58.855 202.209 1.00 73.88 269 MET A CA 1
ATOM 2214 C C . MET A 1 269 ? -56.169 -58.951 203.459 1.00 73.88 269 MET A C 1
ATOM 2216 O O . MET A 1 269 ? -56.046 -59.865 204.279 1.00 73.88 269 MET A O 1
ATOM 2220 N N . GLN A 1 270 ? -57.113 -58.016 203.613 1.00 72.44 270 GLN A N 1
ATOM 2221 C CA . GLN A 1 270 ? -58.058 -58.004 204.729 1.00 72.44 270 GLN A CA 1
ATOM 2222 C C . GLN A 1 270 ? -59.183 -59.043 204.575 1.00 72.44 270 GLN A C 1
ATOM 2224 O O . GLN A 1 270 ? -59.636 -59.606 205.576 1.00 72.44 270 GLN A O 1
ATOM 2229 N N . MET A 1 271 ? -59.645 -59.304 203.346 1.00 73.50 271 MET A N 1
ATOM 2230 C CA . MET A 1 271 ? -60.639 -60.352 203.075 1.00 73.50 271 MET A CA 1
ATOM 2231 C C . MET A 1 271 ? -60.039 -61.749 203.229 1.00 73.50 271 MET A C 1
ATOM 2233 O O . MET A 1 271 ? -60.685 -62.632 203.793 1.00 73.50 271 MET A O 1
ATOM 2237 N N . GLU A 1 272 ? -58.788 -61.927 202.818 1.00 70.56 272 GLU A N 1
ATOM 2238 C CA . GLU A 1 272 ? -58.089 -63.211 202.860 1.00 70.56 272 GLU A CA 1
ATOM 2239 C C . GLU A 1 272 ? -57.952 -63.749 204.295 1.00 70.56 272 GLU A C 1
ATOM 2241 O O . GLU A 1 272 ? -58.289 -64.899 204.582 1.00 70.56 272 GLU A O 1
ATOM 2246 N N . LYS A 1 273 ? -57.620 -62.875 205.258 1.00 71.88 273 LYS A N 1
ATOM 2247 C CA . LYS A 1 273 ? -57.590 -63.244 206.687 1.00 71.88 273 LYS A CA 1
ATOM 2248 C C . LYS A 1 273 ? -58.961 -63.644 207.243 1.00 71.88 273 LYS A C 1
ATOM 2250 O O . LYS A 1 273 ? -59.051 -64.530 208.097 1.00 71.88 273 LYS A O 1
ATOM 2255 N N . LYS A 1 274 ? -60.042 -63.007 206.779 1.00 73.56 274 LYS A N 1
ATOM 2256 C CA . LYS A 1 274 ? -61.407 -63.336 207.227 1.00 73.56 274 LYS A CA 1
ATOM 2257 C C . LYS A 1 274 ? -61.848 -64.708 206.726 1.00 73.56 274 LYS A C 1
ATOM 2259 O O . LYS A 1 274 ? -62.463 -65.449 207.491 1.00 73.56 274 LYS A O 1
ATOM 2264 N N . ILE A 1 275 ? -61.496 -65.055 205.488 1.00 70.19 275 ILE A N 1
ATOM 2265 C CA . ILE A 1 275 ? -61.770 -66.377 204.913 1.00 70.19 275 ILE A CA 1
ATOM 2266 C C . ILE A 1 275 ? -61.051 -67.457 205.721 1.00 70.19 275 ILE A C 1
ATOM 2268 O O . ILE A 1 275 ? -61.689 -68.425 206.125 1.00 70.19 275 ILE A O 1
ATOM 2272 N N . GLN A 1 276 ? -59.779 -67.247 206.073 1.00 70.50 276 GLN A N 1
ATOM 2273 C CA . GLN A 1 276 ? -59.027 -68.214 206.880 1.00 70.50 276 GLN A CA 1
ATOM 2274 C C . GLN A 1 276 ? -59.709 -68.518 208.226 1.00 70.50 276 GLN A C 1
ATOM 2276 O O . GLN A 1 276 ? -59.829 -69.669 208.635 1.00 70.50 276 GLN A O 1
ATOM 2281 N N . THR A 1 277 ? -60.249 -67.482 208.872 1.00 69.31 277 THR A N 1
ATOM 2282 C CA . THR A 1 277 ? -60.933 -67.604 210.170 1.00 69.31 277 THR A CA 1
ATOM 2283 C C . THR A 1 277 ? -62.239 -68.408 210.079 1.00 69.31 277 THR A C 1
ATOM 2285 O O . THR A 1 277 ? -62.635 -69.078 211.035 1.00 69.31 277 THR A O 1
ATOM 2288 N N . LEU A 1 278 ? -62.936 -68.332 208.942 1.00 64.56 278 LEU A N 1
ATOM 2289 C CA . LEU A 1 278 ? -64.165 -69.090 208.696 1.00 64.56 278 LEU A CA 1
ATOM 2290 C C . LEU A 1 278 ? -63.862 -70.555 208.375 1.00 64.56 278 LEU A C 1
ATOM 2292 O O . LEU A 1 278 ? -64.552 -71.442 208.878 1.00 64.56 278 LEU A O 1
ATOM 2296 N N . THR A 1 279 ? -62.800 -70.803 207.610 1.00 66.88 279 THR A N 1
ATOM 2297 C CA . THR A 1 279 ? -62.362 -72.151 207.231 1.00 66.88 279 THR A CA 1
ATOM 2298 C C . THR A 1 279 ? -62.054 -73.016 208.453 1.00 66.88 279 THR A C 1
ATOM 2300 O O . THR A 1 279 ? -62.493 -74.165 208.519 1.00 66.88 279 THR A O 1
ATOM 2303 N N . ASP A 1 280 ? -61.388 -72.465 209.468 1.00 66.12 280 ASP A N 1
ATOM 2304 C CA . ASP A 1 280 ? -60.997 -73.256 210.641 1.00 66.12 280 ASP A CA 1
ATOM 2305 C C . ASP A 1 280 ? -62.177 -73.567 211.576 1.00 66.12 280 ASP A C 1
ATOM 2307 O O . ASP A 1 280 ? -62.207 -74.620 212.211 1.00 66.12 280 ASP A O 1
ATOM 2311 N N . LYS A 1 281 ? -63.207 -72.710 211.610 1.00 64.88 281 LYS A N 1
ATOM 2312 C CA . LYS A 1 281 ? -64.435 -72.973 212.382 1.00 64.88 281 LYS A CA 1
ATOM 2313 C C . LYS A 1 281 ? -65.293 -74.066 211.755 1.00 64.88 281 LYS A C 1
ATOM 2315 O O . LYS A 1 281 ? -65.831 -74.907 212.471 1.00 64.88 281 LYS A O 1
ATOM 2320 N N . VAL A 1 282 ? -65.406 -74.064 210.425 1.00 63.16 282 VAL A N 1
ATOM 2321 C CA . VAL A 1 282 ? -66.142 -75.099 209.683 1.00 63.16 282 VAL A CA 1
ATOM 2322 C C . VAL A 1 282 ? -65.455 -76.455 209.831 1.00 63.16 282 VAL A C 1
ATOM 2324 O O . VAL A 1 282 ? -66.132 -77.476 209.957 1.00 63.16 282 VAL A O 1
ATOM 2327 N N . ARG A 1 283 ? -64.117 -76.471 209.879 1.00 59.50 283 ARG A N 1
ATOM 2328 C CA . ARG A 1 283 ? -63.341 -77.712 209.881 1.00 59.50 283 ARG A CA 1
ATOM 2329 C C . ARG A 1 283 ? -63.680 -78.656 211.026 1.00 59.50 283 ARG A C 1
ATOM 2331 O O . ARG A 1 283 ? -63.602 -79.861 210.821 1.00 59.50 283 ARG A O 1
ATOM 2338 N N . THR A 1 284 ? -64.060 -78.177 212.199 1.00 53.97 284 THR A N 1
ATOM 2339 C CA . THR A 1 284 ? -64.009 -79.086 213.359 1.00 53.97 284 THR A CA 1
ATOM 2340 C C . THR A 1 284 ? -65.329 -79.241 214.089 1.00 53.97 284 THR A C 1
ATOM 2342 O O . THR A 1 284 ? -65.500 -80.202 214.831 1.00 53.97 284 THR A O 1
ATOM 2345 N N . VAL A 1 285 ? -66.332 -78.455 213.692 1.00 58.00 285 VAL A N 1
ATOM 2346 C CA . VAL A 1 285 ? -67.732 -78.896 213.760 1.00 58.00 285 VAL A CA 1
ATOM 2347 C C . VAL A 1 285 ? -67.916 -80.226 213.006 1.00 58.00 285 VAL A C 1
ATOM 2349 O O . VAL A 1 285 ? -68.663 -81.083 213.464 1.00 58.00 285 VAL A O 1
ATOM 2352 N N . LEU A 1 286 ? -67.175 -80.463 211.915 1.00 56.25 286 LEU A N 1
ATOM 2353 C CA . LEU A 1 286 ? -67.228 -81.735 211.179 1.00 56.25 286 LEU A CA 1
ATOM 2354 C C . LEU A 1 286 ? -66.666 -82.933 211.969 1.00 56.25 286 LEU A C 1
ATOM 2356 O O . LEU A 1 286 ? -67.145 -84.053 211.786 1.00 56.25 286 LEU A O 1
ATOM 2360 N N . TYR A 1 287 ? -65.735 -82.720 212.904 1.00 53.19 287 TYR A N 1
ATOM 2361 C CA . TYR A 1 287 ? -65.151 -83.813 213.695 1.00 53.19 287 TYR A CA 1
ATOM 2362 C C . TYR A 1 287 ? -66.040 -84.297 214.854 1.00 53.19 287 TYR A C 1
ATOM 2364 O O . TYR A 1 287 ? -65.766 -85.349 215.423 1.00 53.19 287 TYR A O 1
ATOM 2372 N N . LEU A 1 288 ? -67.141 -83.599 215.159 1.00 52.66 288 LEU A N 1
ATOM 2373 C CA . LEU A 1 288 ? -68.149 -84.040 216.134 1.00 52.66 288 LEU A CA 1
ATOM 2374 C C . LEU A 1 288 ? -69.043 -85.203 215.645 1.00 52.66 288 LEU A C 1
ATOM 2376 O O . LEU A 1 288 ? -69.812 -85.726 216.442 1.00 52.66 288 LEU A O 1
ATOM 2380 N N . SER A 1 289 ? -69.000 -85.614 214.373 1.00 55.31 289 SER A N 1
ATOM 2381 C CA . SER A 1 289 ? -70.141 -86.334 213.772 1.00 55.31 289 SER A CA 1
ATOM 2382 C C . SER A 1 289 ? -70.020 -87.854 213.556 1.00 55.31 289 SER A C 1
ATOM 2384 O O . SER A 1 289 ? -71.032 -88.462 213.223 1.00 55.31 289 SER A O 1
ATOM 2386 N N . VAL A 1 290 ? -68.862 -88.511 213.740 1.00 58.72 290 VAL A N 1
ATOM 2387 C CA . VAL A 1 290 ? -68.679 -89.857 213.133 1.00 58.72 290 VAL A CA 1
ATOM 2388 C C . VAL A 1 290 ? -68.854 -91.087 214.053 1.00 58.72 290 VAL A C 1
ATOM 2390 O O . VAL A 1 290 ? -69.175 -92.134 213.512 1.00 58.72 290 VAL A O 1
ATOM 2393 N N . PHE A 1 291 ? -68.745 -91.057 215.393 1.00 52.19 291 PHE A N 1
ATOM 2394 C CA . PHE A 1 291 ? -68.675 -92.338 216.153 1.00 52.19 291 PHE A CA 1
ATOM 2395 C C . PHE A 1 291 ? -69.600 -92.517 217.373 1.00 52.19 291 PHE A C 1
ATOM 2397 O O . PHE A 1 291 ? -69.170 -92.946 218.437 1.00 52.19 291 PHE A O 1
ATOM 2404 N N . SER A 1 292 ? -70.903 -92.277 217.196 1.00 51.50 292 SER A N 1
ATOM 2405 C CA . SER A 1 292 ? -71.962 -92.708 218.132 1.00 51.50 292 SER A CA 1
ATOM 2406 C C . SER A 1 292 ? -72.964 -93.730 217.548 1.00 51.50 292 SER A C 1
ATOM 2408 O O . SER A 1 292 ? -74.069 -93.841 218.070 1.00 51.50 292 SER A O 1
ATOM 2410 N N . VAL A 1 293 ? -72.625 -94.493 216.492 1.00 53.34 293 VAL A N 1
ATOM 2411 C CA . VAL A 1 293 ? -73.558 -95.483 215.878 1.00 53.34 293 VAL A CA 1
ATOM 2412 C C . VAL A 1 293 ? -72.994 -96.918 215.701 1.00 53.34 293 VAL A C 1
ATOM 2414 O O . VAL A 1 293 ? -73.663 -97.755 215.112 1.00 53.34 293 VAL A O 1
ATOM 2417 N N . LEU A 1 294 ? -71.841 -97.290 216.268 1.00 42.00 294 LEU A N 1
ATOM 2418 C CA . LEU A 1 294 ? -71.395 -98.699 216.410 1.00 42.00 294 LEU A CA 1
ATOM 2419 C C . LEU A 1 294 ? -70.517 -98.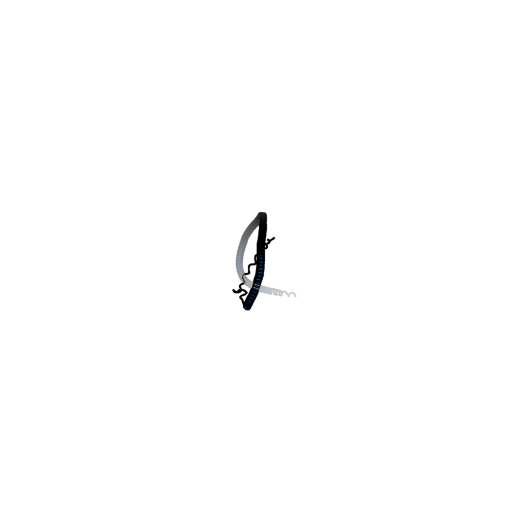856 217.656 1.00 42.00 294 LEU A C 1
ATOM 2421 O O . LEU A 1 294 ? -70.366 -100.010 218.110 1.00 42.00 294 LEU A O 1
#

Secondary structure (DSSP, 8-state):
-PPPPP--------PPP--BTTB-TTTS-HHHHHHHHHHHHHHHHHHHHHHHHHHHHHHHHHHHHHHHHHHHHHHHHHHHHHHHHHHHHHHHHHHHHHHHHHHHHHHHHHHHHHHHHHHHHHHHHHHHHHHHHHHHHHHHHHHHHHHHHHHHHS--HHHHHHHHHHHHHHHHHHHHHHHHHHHHHHHHHHHHHHHHHHHHHHHHHHHHHHHHHHHHHHHHHHHHHHHHHHHHHHHHHHHHHHHHHHHHHHHHHHHHHHHHHHHHHHHHHHHHHHHHHHHHHHHHHGGGSSSS--

Radius of gyration: 117.43 Å; chains: 1; bounding box: 156×125×323 Å

Sequence (294 aa):
QPPKKGSSKKPEKSRTPILIDGLTKDEMSKEQLEDHIMRLREELDREREERNYFQLERDKVHAFWDITDRKLKEANAELKNLDKELEETEIKLQVEIKVYRQKMRHLLCEHQNTICELNADGVASKEALQAEQTLLEKKLRNDLASLLVDIHQVDTETPIMELKKQIVADESTNLNKTEKELTQVLLENKQVTENLTEIQEEIAVLQNKMKYKSKKFDNKKEIELNNLAFEHEMLQKKFKELQLEVAELHKTSAETIEKMKNKADAKHMQMEKKIQTLTDKVRTVLYLSVFSVL

Organism: NCBI:txid409849

pLDDT: mean 81.07, std 16.13, range [39.53, 98.62]

Foldseek 3Di:
DPDDDDDDDDDPDDPDAPDDVNDGPVPDDPVRVVVSVVVVVVVVVVVVVVVVVVVVVVVVVVVVVVVVVVVVVVVVVVVVVVVVVVVVVVVVVVVVVVVVVVVVVVVVVVVVVVVVVVVVVVVVVVVVVVVVVVVVVVVVVVVVVVVVVVVVVPPPPVVVVVVVVVVVVVVVVVVVVVVVVVVVVVVVVVVVVVVVVVVVVVVVVVVVVVVVVVVVVVVVVVVVVVVVVVVVVVVVVVVVVVVVVVVVVVVVVVVVVVVVVVVVVVVVVVVVVVVVVVVVVVVCVVVVPDPPPD

InterPro domains:
  IPR025593 Growth arrest-specific protein 8 domain [PF13851] (160-281)
  IPR039308 Growth arrest-specific protein 8 [PTHR31543] (4-154)